Protein AF-X0WSK4-F1 (afdb_monomer_lite)

Structure (mmCIF, N/CA/C/O backbone):
data_AF-X0WSK4-F1
#
_entry.id   AF-X0WSK4-F1
#
loop_
_atom_site.group_PDB
_atom_site.id
_atom_site.type_symbol
_atom_site.label_atom_id
_atom_site.label_alt_id
_atom_site.label_comp_id
_atom_site.label_asym_id
_atom_site.label_entity_id
_atom_site.label_seq_id
_atom_site.pdbx_PDB_ins_code
_atom_site.Cartn_x
_atom_site.Cartn_y
_atom_site.Cartn_z
_atom_site.occupancy
_atom_site.B_iso_or_equiv
_atom_site.auth_seq_id
_atom_site.auth_comp_id
_atom_site.auth_asym_id
_atom_site.auth_atom_id
_atom_site.pdbx_PDB_model_num
ATOM 1 N N . TRP A 1 1 ? -8.775 2.589 10.159 1.00 84.19 1 TRP A N 1
ATOM 2 C CA . TRP A 1 1 ? -9.617 3.788 9.970 1.00 84.19 1 TRP A CA 1
ATOM 3 C C . TRP A 1 1 ? -10.941 3.431 9.312 1.00 84.19 1 TRP A C 1
ATOM 5 O O . TRP A 1 1 ? -11.954 3.536 9.976 1.00 84.19 1 TRP A O 1
ATOM 15 N N . TRP A 1 2 ? -10.982 2.945 8.062 1.00 84.44 2 TRP A N 1
ATOM 16 C CA . TRP A 1 2 ? -12.266 2.617 7.418 1.00 84.44 2 TRP A CA 1
ATOM 17 C C . TRP A 1 2 ? -13.054 1.506 8.134 1.00 84.44 2 TRP A C 1
ATOM 19 O O . TRP A 1 2 ? -14.230 1.702 8.427 1.00 84.44 2 TRP A O 1
ATOM 29 N N . PHE A 1 3 ? -12.406 0.385 8.478 1.00 87.75 3 PHE A N 1
ATOM 30 C CA . PHE A 1 3 ? -13.046 -0.693 9.248 1.00 87.75 3 PHE A CA 1
ATOM 31 C C . PHE A 1 3 ? -13.630 -0.226 10.582 1.00 87.75 3 PHE A C 1
ATOM 33 O O . PHE A 1 3 ? -14.698 -0.679 10.968 1.00 87.75 3 PHE A O 1
ATOM 40 N N . ASP A 1 4 ? -12.946 0.697 11.251 1.00 89.31 4 ASP A N 1
ATOM 41 C CA . ASP A 1 4 ? -13.400 1.265 12.515 1.00 89.31 4 ASP A CA 1
ATOM 42 C C . ASP A 1 4 ? -14.680 2.081 12.298 1.00 89.31 4 ASP A C 1
ATOM 44 O O . ASP A 1 4 ? -15.739 1.712 12.797 1.00 89.31 4 ASP A O 1
ATOM 48 N N . SER A 1 5 ? -14.630 3.051 11.378 1.00 87.69 5 SER A N 1
ATOM 49 C CA . SER A 1 5 ? -15.776 3.876 10.970 1.00 87.69 5 SER A CA 1
ATOM 50 C C . SER A 1 5 ? -16.993 3.072 10.509 1.00 87.69 5 SER A C 1
ATOM 52 O O . SER A 1 5 ? -18.134 3.471 10.734 1.00 87.69 5 SER A O 1
ATOM 54 N N . ARG A 1 6 ? -16.770 1.950 9.815 1.00 86.06 6 ARG A N 1
ATOM 55 C CA . ARG A 1 6 ? -17.842 1.098 9.285 1.00 86.06 6 ARG A CA 1
ATOM 56 C C . ARG A 1 6 ? -18.641 0.422 10.395 1.00 86.06 6 ARG A C 1
ATOM 58 O O . ARG A 1 6 ? -19.852 0.258 10.250 1.00 86.06 6 ARG A O 1
ATOM 65 N N . GLU A 1 7 ? -17.959 -0.013 11.447 1.00 90.06 7 GLU A N 1
ATOM 66 C CA . GLU A 1 7 ? -18.558 -0.749 12.562 1.00 90.06 7 GLU A CA 1
ATOM 67 C C . GLU A 1 7 ? -19.057 0.182 13.679 1.00 90.06 7 GLU A C 1
ATOM 69 O O . GLU A 1 7 ? -19.757 -0.264 14.592 1.00 90.06 7 GLU A O 1
ATOM 74 N N . GLU A 1 8 ? -18.761 1.483 13.580 1.00 89.69 8 GLU A N 1
ATOM 75 C CA . GLU A 1 8 ? -19.300 2.503 14.469 1.00 89.69 8 GLU A CA 1
ATOM 76 C C . GLU A 1 8 ? -20.836 2.510 14.489 1.00 89.69 8 GLU A C 1
ATOM 78 O O . GLU A 1 8 ? -21.536 2.544 13.470 1.00 89.69 8 GLU A O 1
ATOM 83 N N . THR A 1 9 ? -21.397 2.543 15.693 1.00 88.06 9 THR A N 1
ATOM 84 C CA . THR A 1 9 ? -22.844 2.608 15.892 1.00 88.06 9 THR A CA 1
ATOM 85 C C . THR A 1 9 ? -23.350 4.052 15.845 1.00 88.06 9 THR A C 1
ATOM 87 O O . THR A 1 9 ? -22.622 5.011 16.060 1.00 88.06 9 THR A O 1
ATOM 90 N N . GLY A 1 10 ? -24.632 4.253 15.527 1.00 81.81 10 GLY A N 1
ATOM 91 C CA . GLY A 1 10 ? -25.271 5.577 15.605 1.00 81.81 10 GLY A CA 1
ATOM 92 C C . GLY A 1 10 ? -25.044 6.518 14.414 1.00 81.81 10 GLY A C 1
ATOM 93 O O . GLY A 1 10 ? -25.823 7.460 14.266 1.00 81.81 10 GLY A O 1
ATOM 94 N N . GLY A 1 11 ? -24.071 6.248 13.533 1.00 78.88 11 GLY A N 1
ATOM 95 C CA . GLY A 1 11 ? -23.878 6.981 12.272 1.00 78.88 11 GLY A CA 1
ATOM 96 C C . GLY A 1 11 ? -23.566 8.468 12.461 1.00 78.88 11 GLY A C 1
ATOM 97 O O . GLY A 1 11 ? -24.037 9.309 11.691 1.00 78.88 11 GLY A O 1
ATOM 98 N N . ILE A 1 12 ? -22.835 8.798 13.525 1.00 82.69 12 ILE A N 1
ATOM 99 C CA . ILE A 1 12 ? -22.469 10.166 13.883 1.00 82.69 12 ILE A CA 1
ATOM 100 C C . ILE A 1 12 ? -21.132 10.489 13.201 1.00 82.69 12 ILE A C 1
ATOM 102 O O . ILE A 1 12 ? -20.150 9.812 13.485 1.00 82.69 12 ILE A O 1
ATOM 106 N N . PRO A 1 13 ? -21.069 11.480 12.292 1.00 79.56 13 PRO A N 1
ATOM 107 C CA . PRO A 1 13 ? -19.811 11.853 11.662 1.00 79.56 13 PRO A CA 1
ATOM 108 C C . PRO A 1 13 ? -18.970 12.770 12.573 1.00 79.56 13 PRO A C 1
ATOM 110 O O . PRO A 1 13 ? -19.537 13.562 13.342 1.00 79.56 13 PRO A O 1
ATOM 113 N N . PRO A 1 14 ? -17.636 12.782 12.399 1.00 74.69 14 PRO A N 1
ATOM 114 C CA . PRO A 1 14 ? -16.760 13.759 13.037 1.00 74.69 14 PRO A CA 1
ATOM 115 C C . PRO A 1 14 ? -17.197 15.206 12.725 1.00 74.69 14 PRO A C 1
ATOM 117 O O . PRO A 1 14 ? -17.733 15.477 11.642 1.00 74.69 14 PRO A O 1
ATOM 120 N N . PRO A 1 15 ? -16.986 16.174 13.639 1.00 78.00 15 PRO A N 1
ATOM 121 C CA . PRO A 1 15 ? -16.175 16.087 14.859 1.00 78.00 15 PRO A CA 1
ATOM 122 C C . PRO A 1 15 ? -16.962 15.649 16.109 1.00 78.00 15 PRO A C 1
ATOM 124 O O . PRO A 1 15 ? -16.487 15.827 17.231 1.00 78.00 15 PRO A O 1
ATOM 127 N N . ALA A 1 16 ? -18.205 15.181 15.957 1.00 84.75 16 ALA A N 1
ATOM 128 C CA . ALA A 1 16 ? -18.960 14.660 17.089 1.00 84.75 16 ALA A CA 1
ATOM 129 C C . ALA A 1 16 ? -18.414 13.278 17.466 1.00 84.75 16 ALA A C 1
ATOM 131 O O . ALA A 1 16 ? -18.351 12.416 16.605 1.00 84.75 16 ALA A O 1
ATOM 132 N N . ILE A 1 17 ? -18.049 13.106 18.740 1.00 86.44 17 ILE A N 1
ATOM 133 C CA . ILE A 1 17 ? -17.381 11.903 19.256 1.00 86.44 17 ILE A CA 1
ATOM 134 C C . ILE A 1 17 ? -18.275 10.670 19.101 1.00 86.44 17 ILE A C 1
ATOM 136 O O . ILE A 1 17 ? -19.391 10.647 19.641 1.00 86.44 17 ILE A O 1
ATOM 140 N N . ASN A 1 18 ? -17.743 9.653 18.435 1.00 86.94 18 ASN A N 1
ATOM 141 C CA . ASN A 1 18 ? -18.330 8.349 18.210 1.00 86.94 18 ASN A CA 1
ATOM 142 C C . ASN A 1 18 ? -17.235 7.268 18.141 1.00 86.94 18 ASN A C 1
ATOM 144 O O . ASN A 1 18 ? -16.882 6.821 17.060 1.00 86.94 18 ASN A O 1
ATOM 148 N N . ASP A 1 19 ? -16.756 6.850 19.318 1.00 87.81 19 ASP A N 1
ATOM 149 C 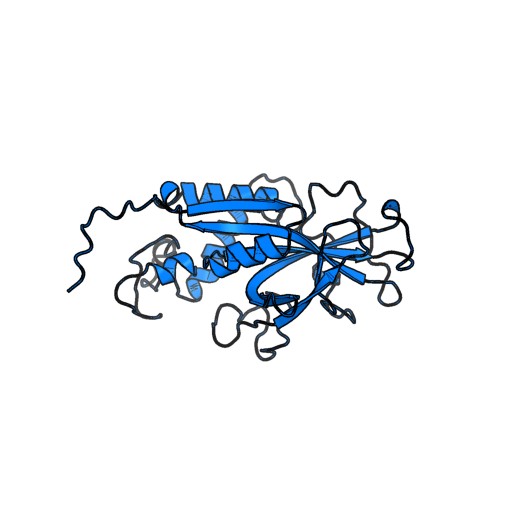CA . ASP A 1 19 ? -15.661 5.878 19.485 1.00 87.81 19 ASP A CA 1
ATOM 150 C C . ASP A 1 19 ? -16.208 4.515 19.990 1.00 87.81 19 ASP A C 1
ATOM 152 O O . ASP A 1 19 ? -15.85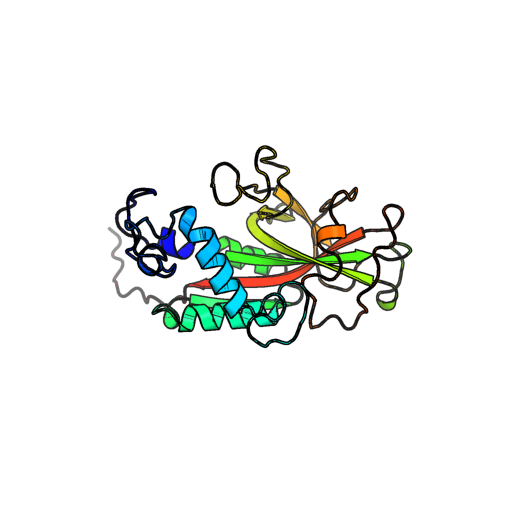3 4.030 21.074 1.00 87.81 19 ASP A O 1
ATOM 156 N N . SER A 1 20 ? -17.214 3.949 19.320 1.00 88.81 20 SER A N 1
ATOM 157 C CA . SER A 1 20 ? -17.949 2.762 19.787 1.00 88.81 20 SER A CA 1
ATOM 158 C C . SER A 1 20 ? -17.354 1.424 19.342 1.00 88.81 20 SER A C 1
ATOM 160 O O . SER A 1 20 ? -17.665 0.406 19.972 1.00 88.81 20 SER A O 1
ATOM 162 N N . TYR A 1 21 ? -16.488 1.411 18.326 1.00 91.06 21 TYR A N 1
ATOM 163 C CA . TYR A 1 21 ? -15.742 0.231 17.901 1.00 91.06 21 TYR A CA 1
ATOM 164 C C . TYR A 1 21 ? -14.350 0.216 18.546 1.00 91.06 21 TYR A C 1
ATOM 166 O O . TYR A 1 21 ? -14.055 -0.661 19.357 1.00 91.06 21 TYR A O 1
ATOM 174 N N . GLY A 1 22 ? -13.496 1.209 18.309 1.00 89.50 22 GLY A N 1
ATOM 175 C CA . GLY A 1 22 ? -12.187 1.295 18.971 1.00 89.50 22 GLY A CA 1
ATOM 176 C C . GLY A 1 22 ? -11.138 0.316 18.430 1.00 89.50 22 GLY A C 1
ATOM 177 O O . GLY A 1 22 ? -10.253 -0.129 19.167 1.00 89.50 22 GLY A O 1
ATOM 178 N N . LEU A 1 23 ? -11.240 -0.047 17.149 1.00 91.19 23 LEU A N 1
ATOM 179 C CA . LEU A 1 23 ? -10.121 -0.573 16.369 1.00 91.19 23 LEU A CA 1
ATOM 180 C C . LEU A 1 23 ? -9.080 0.529 16.144 1.00 91.19 23 LEU A C 1
ATOM 182 O O . LEU A 1 23 ? -7.890 0.231 16.175 1.00 91.19 23 LEU A O 1
ATOM 186 N N . VAL A 1 24 ? -9.498 1.788 15.965 1.00 90.81 24 VAL A N 1
ATOM 187 C CA . VAL A 1 24 ? -8.597 2.944 16.046 1.00 90.81 24 VAL A CA 1
ATOM 188 C C . VAL A 1 24 ? -8.585 3.455 17.483 1.00 90.81 24 VAL A C 1
ATOM 190 O O . VAL A 1 24 ? -9.612 3.736 18.087 1.00 90.81 24 VAL A O 1
ATOM 193 N N . THR A 1 25 ? -7.392 3.592 18.062 1.00 87.25 25 THR A N 1
ATOM 194 C CA . THR A 1 25 ? -7.277 4.162 19.408 1.00 87.25 25 THR A CA 1
ATOM 195 C C . THR A 1 25 ? -7.477 5.675 19.356 1.00 87.25 25 THR A C 1
ATOM 197 O O . THR A 1 25 ? -6.783 6.378 18.616 1.00 87.25 25 THR A O 1
ATOM 200 N N . ASN A 1 26 ? -8.360 6.200 20.205 1.00 85.19 26 ASN A N 1
ATOM 201 C CA . ASN A 1 26 ? -8.458 7.633 20.452 1.00 85.19 26 ASN A CA 1
ATOM 202 C C . ASN A 1 26 ? -7.247 8.138 21.267 1.00 85.19 26 ASN A C 1
ATOM 204 O O . ASN A 1 26 ? -7.170 7.946 22.485 1.00 85.19 26 ASN A O 1
ATOM 208 N N . ASN A 1 27 ? -6.316 8.849 20.624 1.00 79.62 27 ASN A N 1
ATOM 209 C CA . ASN A 1 27 ? -5.116 9.370 21.290 1.00 79.62 27 ASN A CA 1
ATOM 210 C C . ASN A 1 27 ? -5.320 10.708 22.033 1.00 79.62 27 ASN A C 1
ATOM 212 O O . ASN A 1 27 ? -4.373 11.212 22.645 1.00 79.62 27 ASN A O 1
ATOM 216 N N . SER A 1 28 ? -6.528 11.294 22.049 1.00 74.31 28 SER A N 1
ATOM 217 C CA . SER A 1 28 ? -6.807 12.550 22.782 1.00 74.31 28 SER A CA 1
ATOM 218 C C . SER A 1 28 ? -6.513 12.447 24.283 1.00 74.31 28 SER A C 1
ATOM 220 O O . SER A 1 28 ? -6.052 13.409 24.910 1.00 74.31 28 SER A O 1
ATOM 222 N N . LEU A 1 29 ? -6.731 11.260 24.857 1.00 63.75 29 LEU A N 1
ATOM 223 C CA . LEU A 1 29 ? -6.577 10.995 26.287 1.00 63.75 29 LEU A CA 1
ATOM 224 C C . LEU A 1 29 ? -5.110 10.913 26.728 1.00 63.75 29 LEU A C 1
ATOM 226 O O . LEU A 1 29 ? -4.808 11.211 27.884 1.00 63.75 29 LEU A O 1
ATOM 230 N N . ILE A 1 30 ? -4.193 10.573 25.816 1.00 62.78 30 ILE A N 1
ATOM 231 C CA . ILE A 1 30 ? -2.750 10.478 26.098 1.00 62.78 30 ILE A CA 1
ATOM 232 C C . ILE A 1 30 ? -2.157 11.865 26.396 1.00 62.78 30 ILE A C 1
ATOM 234 O O . ILE A 1 30 ? -1.234 11.994 27.202 1.00 62.78 30 ILE A O 1
ATOM 238 N N . TRP A 1 31 ? -2.737 12.921 25.821 1.00 59.03 31 TRP A N 1
ATOM 239 C CA . TRP A 1 31 ? -2.258 14.300 25.960 1.00 59.03 31 TRP A CA 1
ATOM 240 C C . TRP A 1 31 ? -3.050 15.139 26.970 1.00 59.03 31 TRP A C 1
ATOM 242 O O . TRP A 1 31 ? -2.768 16.326 27.141 1.00 59.03 31 TRP A O 1
ATOM 252 N N . GLY A 1 32 ? -4.037 14.545 27.653 1.00 58.09 32 GLY A N 1
ATOM 253 C CA . GLY A 1 32 ? -4.901 15.260 28.600 1.00 58.09 32 GLY A CA 1
ATOM 254 C C . GLY A 1 32 ? -5.717 16.387 27.955 1.00 58.09 32 GLY A C 1
ATOM 255 O O . GLY A 1 32 ? -6.053 17.365 28.629 1.00 58.09 32 GLY A O 1
ATOM 256 N N . LEU A 1 33 ? -5.990 16.280 26.651 1.00 62.81 33 LEU A N 1
ATOM 257 C CA . LEU A 1 33 ? -6.779 17.242 25.886 1.00 62.81 33 LEU A CA 1
ATOM 258 C C . LEU A 1 33 ? -8.280 16.929 26.007 1.00 62.81 33 LEU A C 1
ATOM 260 O O . LEU A 1 33 ? -8.680 15.892 26.534 1.00 62.81 33 LEU A O 1
ATOM 264 N N . CYS A 1 34 ? -9.128 17.864 25.562 1.00 61.16 34 CYS A N 1
ATOM 265 C CA . CYS A 1 34 ? -10.561 17.601 25.404 1.00 61.16 34 CYS A CA 1
ATOM 266 C C . CYS A 1 34 ? -10.727 16.392 24.471 1.00 61.16 34 CYS A C 1
ATOM 268 O O . CYS A 1 34 ? -10.047 16.382 23.443 1.00 61.16 34 CYS A O 1
ATOM 270 N N . PRO A 1 35 ? -11.584 15.405 24.796 1.00 73.12 35 PRO A N 1
ATOM 271 C CA . PRO A 1 35 ? -11.755 14.256 23.924 1.00 73.12 35 PRO A CA 1
ATOM 272 C C . PRO A 1 35 ? -12.228 14.745 22.553 1.00 73.12 35 PRO A C 1
ATOM 274 O O . PRO A 1 35 ? -13.199 15.501 22.461 1.00 73.12 35 PRO A O 1
ATOM 277 N N . TRP A 1 36 ? -11.471 14.390 21.522 1.00 81.62 36 TRP A N 1
ATOM 278 C CA . TRP A 1 36 ? -11.885 14.453 20.124 1.00 81.62 36 TRP A CA 1
ATOM 279 C C . TRP A 1 36 ? -12.214 13.038 19.667 1.00 81.62 36 TRP A C 1
ATOM 281 O O . TRP A 1 36 ? -11.797 12.089 20.317 1.00 81.62 36 TRP A O 1
ATOM 291 N N . ASP A 1 37 ? -12.980 12.921 18.596 1.00 87.06 37 ASP A N 1
ATOM 292 C CA . ASP A 1 37 ? -13.332 11.650 17.964 1.00 87.06 37 ASP A CA 1
ATOM 293 C C . ASP A 1 37 ? -12.073 10.869 17.524 1.00 87.06 37 ASP A C 1
ATOM 295 O O . ASP A 1 37 ? -11.064 11.481 17.157 1.00 87.06 37 ASP A O 1
ATOM 299 N N . ASP A 1 38 ? -12.086 9.537 17.565 1.00 86.44 38 ASP A N 1
ATOM 300 C CA . ASP A 1 38 ? -10.980 8.709 17.047 1.00 86.44 38 ASP A CA 1
ATOM 301 C C . ASP A 1 38 ? -10.760 8.847 15.528 1.00 86.44 38 ASP A C 1
ATOM 303 O O . ASP A 1 38 ? -9.650 8.580 15.053 1.00 86.44 38 ASP A O 1
ATOM 307 N N . HIS A 1 39 ? -11.737 9.387 14.793 1.00 87.19 39 HIS A N 1
ATOM 308 C CA . HIS A 1 39 ? -11.610 9.801 13.398 1.00 87.19 39 HIS A CA 1
ATOM 309 C C . HIS A 1 39 ? -11.374 11.317 13.226 1.00 87.19 39 HIS A C 1
ATOM 311 O O . HIS A 1 39 ? -11.497 11.855 12.117 1.00 87.19 39 HIS A O 1
ATOM 317 N N . ASP A 1 40 ? -11.005 12.041 14.288 1.00 85.56 40 ASP A N 1
ATOM 318 C CA . ASP A 1 40 ? -10.573 13.435 14.177 1.00 85.56 40 ASP A CA 1
ATOM 319 C C . ASP A 1 40 ? -9.232 13.530 13.414 1.00 85.56 40 ASP A C 1
ATOM 321 O O . ASP A 1 40 ? -8.320 12.731 13.655 1.00 85.56 40 ASP A O 1
ATOM 325 N N . PRO A 1 41 ? -9.039 14.525 12.523 1.00 83.50 41 PRO A N 1
ATOM 326 C CA . PRO A 1 41 ? -7.767 14.743 11.831 1.00 83.50 41 PRO A CA 1
ATOM 327 C C . PRO A 1 41 ? -6.535 14.827 12.746 1.00 83.50 41 PRO A C 1
ATOM 329 O O . PRO A 1 41 ? -5.424 14.537 12.299 1.00 83.50 41 PRO A O 1
ATOM 332 N N . LEU A 1 42 ? -6.703 15.211 14.016 1.00 82.56 42 LEU A N 1
ATOM 333 C CA . LEU A 1 42 ? -5.628 15.245 15.010 1.00 82.56 42 LEU A CA 1
ATOM 334 C C . LEU A 1 42 ? -5.183 13.849 15.471 1.00 82.56 42 LEU A C 1
ATOM 336 O O . LEU A 1 42 ? -4.073 13.721 15.988 1.00 82.56 42 LEU A O 1
ATOM 340 N N . ASN A 1 43 ? -5.993 12.809 15.258 1.00 85.88 43 ASN A N 1
ATOM 341 C CA . ASN A 1 43 ? -5.641 11.420 15.556 1.00 85.88 43 ASN A CA 1
ATOM 342 C C . ASN A 1 43 ? -4.810 10.754 14.441 1.00 85.88 43 ASN A C 1
ATOM 344 O O . ASN A 1 43 ? -4.187 9.722 14.679 1.00 85.88 43 ASN A O 1
ATOM 348 N N . VAL A 1 44 ? -4.735 11.366 13.250 1.00 84.88 44 VAL A N 1
ATOM 349 C CA . VAL A 1 44 ? -4.024 10.806 12.085 1.00 84.88 44 VAL A CA 1
ATOM 350 C C . VAL A 1 44 ? -2.536 10.609 12.364 1.00 84.88 44 VAL A C 1
ATOM 352 O O . VAL A 1 44 ? -2.032 9.511 12.171 1.00 84.88 44 VAL A O 1
ATOM 355 N N . ILE A 1 45 ? -1.826 11.645 12.830 1.00 86.69 45 ILE A N 1
ATOM 356 C CA . ILE A 1 45 ? -0.377 11.542 13.080 1.00 86.69 45 ILE A CA 1
ATOM 357 C C . ILE A 1 45 ? -0.064 10.520 14.185 1.00 86.69 45 ILE A C 1
ATOM 359 O O . ILE A 1 45 ? 0.747 9.638 13.926 1.00 86.69 45 ILE A O 1
ATOM 363 N N . PRO A 1 46 ? -0.729 10.545 15.359 1.00 88.69 46 PRO A N 1
ATOM 364 C CA . PRO A 1 46 ? -0.543 9.504 16.368 1.00 88.69 46 PRO A CA 1
ATOM 365 C C . PRO A 1 46 ? -0.779 8.081 15.851 1.00 88.69 46 PRO A C 1
ATOM 367 O O . PRO A 1 46 ? -0.003 7.189 16.174 1.00 88.69 46 PRO A O 1
ATOM 370 N N . LEU A 1 47 ? -1.821 7.862 15.039 1.00 89.06 47 LEU A N 1
ATOM 371 C CA . LEU A 1 47 ? -2.071 6.544 14.459 1.00 89.06 47 LEU A CA 1
ATOM 372 C C . LEU A 1 47 ? -0.972 6.138 13.470 1.00 89.06 47 LEU A C 1
ATOM 374 O O . LEU A 1 47 ? -0.536 4.991 13.488 1.00 89.06 47 LEU A O 1
ATOM 378 N N . VAL A 1 48 ? -0.531 7.056 12.606 1.00 90.88 48 VAL A N 1
ATOM 379 C CA . VAL A 1 48 ? 0.557 6.797 11.652 1.00 90.88 48 VAL A CA 1
ATOM 380 C C . VAL A 1 48 ? 1.851 6.452 12.388 1.00 90.88 48 VAL A C 1
ATOM 382 O O . VAL A 1 48 ? 2.505 5.492 12.000 1.00 90.88 48 VAL A O 1
ATOM 385 N N . ASP A 1 49 ? 2.190 7.169 13.462 1.00 92.31 49 ASP A N 1
ATOM 386 C CA . ASP A 1 49 ? 3.380 6.891 14.276 1.00 92.31 49 ASP A CA 1
ATOM 387 C C . ASP A 1 49 ? 3.299 5.510 14.957 1.00 92.31 49 ASP A C 1
ATOM 389 O O . ASP A 1 49 ? 4.285 4.771 14.983 1.00 92.31 49 ASP A O 1
ATOM 393 N N . ASP A 1 50 ? 2.125 5.131 15.473 1.00 92.75 50 ASP A N 1
ATOM 394 C CA . ASP A 1 50 ? 1.905 3.820 16.097 1.00 92.75 50 ASP A CA 1
ATOM 395 C C . ASP A 1 50 ? 2.041 2.682 15.071 1.00 92.75 50 ASP A C 1
ATOM 397 O O . ASP A 1 50 ? 2.798 1.730 15.273 1.00 92.75 50 ASP A O 1
ATOM 401 N N . LEU A 1 51 ? 1.389 2.813 13.910 1.00 94.62 51 LEU A N 1
ATOM 402 C CA . LEU A 1 51 ? 1.511 1.847 12.815 1.00 94.62 51 LEU A CA 1
ATOM 403 C C . LEU A 1 51 ? 2.946 1.771 12.278 1.00 94.62 51 LEU A C 1
ATOM 405 O O . LEU A 1 51 ? 3.446 0.670 12.058 1.00 94.62 51 LEU A O 1
ATOM 409 N N . ALA A 1 52 ? 3.633 2.905 12.121 1.00 96.31 52 ALA A N 1
ATOM 410 C CA . ALA A 1 52 ? 5.026 2.946 11.680 1.00 96.31 52 ALA A CA 1
ATOM 411 C C . ALA A 1 52 ? 5.943 2.173 12.638 1.00 96.31 52 ALA A C 1
ATOM 413 O O . ALA A 1 52 ? 6.830 1.450 12.181 1.00 96.31 52 ALA A O 1
ATOM 414 N N . TRP A 1 53 ? 5.697 2.263 13.949 1.00 97.12 53 TRP A N 1
ATOM 415 C CA . TRP A 1 53 ? 6.409 1.462 14.940 1.00 97.12 53 TRP A CA 1
ATOM 416 C C . TRP A 1 53 ? 6.095 -0.033 14.802 1.00 97.12 53 TRP A C 1
ATOM 418 O O . TRP A 1 53 ? 7.018 -0.848 14.764 1.00 97.12 53 TRP A O 1
ATOM 428 N N . TYR A 1 54 ? 4.820 -0.424 14.686 1.00 97.31 54 TYR A N 1
ATOM 429 C CA . TYR A 1 54 ? 4.451 -1.836 14.512 1.00 97.31 54 TYR A CA 1
ATOM 430 C C . TYR A 1 54 ? 5.069 -2.452 13.255 1.00 97.31 54 TYR A C 1
ATOM 432 O O . TYR A 1 54 ? 5.573 -3.576 13.326 1.00 97.31 54 TYR A O 1
ATOM 440 N N . MET A 1 55 ? 5.059 -1.701 12.153 1.00 97.75 55 MET A N 1
ATOM 441 C CA . MET A 1 55 ? 5.583 -2.090 10.842 1.00 97.75 55 MET A CA 1
ATOM 442 C C . MET A 1 55 ? 7.094 -1.848 10.688 1.00 97.75 55 MET A C 1
ATOM 444 O O . MET A 1 55 ? 7.592 -1.868 9.570 1.00 97.75 55 MET A O 1
ATOM 448 N N . ASP A 1 56 ? 7.811 -1.556 11.778 1.00 97.69 56 ASP A N 1
ATOM 449 C CA . ASP A 1 56 ? 9.260 -1.305 11.803 1.00 97.69 56 ASP A CA 1
ATOM 450 C C . ASP A 1 56 ? 9.763 -0.302 10.749 1.00 97.69 56 ASP A C 1
ATOM 452 O O . ASP A 1 56 ? 10.886 -0.407 10.280 1.00 97.69 56 ASP A O 1
ATOM 456 N N . THR A 1 57 ? 8.960 0.700 10.388 1.00 97.50 57 THR A N 1
ATOM 457 C CA . THR A 1 57 ? 9.306 1.648 9.316 1.00 97.50 57 THR A CA 1
ATOM 458 C C . THR A 1 57 ? 10.619 2.360 9.630 1.00 97.50 57 THR A C 1
ATOM 460 O O . THR A 1 57 ? 10.808 2.856 10.741 1.00 97.50 57 THR A O 1
ATOM 463 N N . ASP A 1 58 ? 11.537 2.406 8.666 1.00 97.38 58 ASP A N 1
ATOM 464 C CA . ASP A 1 58 ? 12.916 2.895 8.813 1.00 97.38 58 ASP A CA 1
ATOM 465 C C . ASP A 1 58 ? 13.746 2.185 9.910 1.00 97.38 58 ASP A C 1
ATOM 467 O O . ASP A 1 58 ? 14.773 2.693 10.379 1.00 97.38 58 ASP A O 1
ATOM 471 N N . GLY A 1 59 ? 13.320 1.000 10.351 1.00 96.50 59 GLY A N 1
ATOM 472 C CA . GLY A 1 59 ? 13.943 0.249 11.439 1.00 96.50 59 GLY A CA 1
ATOM 473 C C . GLY A 1 59 ? 13.636 0.797 12.832 1.00 96.50 59 GLY A C 1
ATOM 474 O O . GLY A 1 59 ? 14.436 0.603 13.753 1.00 96.50 59 GLY A O 1
ATOM 475 N N . GLN A 1 60 ? 12.537 1.539 13.010 1.00 96.56 60 GLN A N 1
ATOM 476 C CA . GLN A 1 60 ? 12.204 2.209 14.275 1.00 96.56 60 GLN A CA 1
ATOM 477 C C . GLN A 1 60 ? 12.039 1.258 15.471 1.00 96.56 60 GLN A C 1
ATOM 479 O O . GLN A 1 60 ? 12.395 1.615 16.599 1.00 96.56 60 GLN A O 1
ATOM 484 N N . ARG A 1 61 ? 11.514 0.052 15.254 1.00 96.00 61 ARG A N 1
ATOM 485 C CA . ARG A 1 61 ? 11.232 -0.940 16.298 1.00 96.00 61 ARG A CA 1
ATOM 486 C C . ARG A 1 61 ? 12.413 -1.872 16.535 1.00 96.00 61 ARG A C 1
ATOM 488 O O . ARG A 1 61 ? 12.728 -2.165 17.690 1.00 96.00 61 ARG A O 1
ATOM 495 N N . THR A 1 62 ? 13.083 -2.333 15.483 1.00 96.38 62 THR A N 1
ATOM 496 C CA . THR A 1 62 ? 14.221 -3.263 15.584 1.00 96.38 62 THR A CA 1
ATOM 497 C C . THR A 1 62 ? 15.556 -2.559 15.805 1.00 96.38 62 THR A C 1
ATOM 499 O O . THR A 1 62 ? 16.515 -3.191 16.256 1.00 96.38 62 THR A O 1
ATOM 502 N N . MET A 1 63 ? 15.624 -1.254 15.521 1.00 95.56 63 MET A N 1
ATOM 503 C CA . MET A 1 63 ? 16.854 -0.461 15.432 1.00 95.56 63 MET A CA 1
ATOM 504 C C . MET A 1 63 ? 17.815 -0.952 14.337 1.00 95.56 63 MET A C 1
ATOM 506 O O . MET A 1 63 ? 19.019 -0.691 14.418 1.00 95.56 63 MET A O 1
ATOM 510 N N . VAL A 1 64 ? 17.310 -1.674 13.330 1.00 95.31 64 VAL A N 1
ATOM 511 C CA . VAL A 1 64 ? 18.067 -2.084 12.142 1.00 95.31 64 VAL A CA 1
ATOM 512 C C . VAL A 1 64 ? 17.712 -1.133 10.997 1.00 95.31 64 VAL A C 1
ATOM 514 O O . VAL A 1 64 ? 16.649 -1.289 10.401 1.00 95.31 64 VAL A O 1
ATOM 517 N N . PRO A 1 65 ? 18.576 -0.151 10.672 1.00 95.25 65 PRO A N 1
ATOM 518 C CA . PRO A 1 65 ? 18.218 0.893 9.722 1.00 95.25 65 PRO A CA 1
ATOM 519 C C . PRO A 1 65 ? 17.926 0.330 8.333 1.00 95.25 65 PRO A C 1
ATOM 521 O O . PRO A 1 65 ? 18.750 -0.387 7.758 1.00 95.25 65 PRO A O 1
ATOM 524 N N . HIS A 1 66 ? 16.786 0.726 7.789 1.00 93.81 66 HIS A N 1
ATOM 525 C CA . HIS A 1 66 ? 16.393 0.546 6.397 1.00 93.81 66 HIS A CA 1
ATOM 526 C C . HIS A 1 66 ? 15.571 1.767 5.959 1.00 93.81 66 HIS A C 1
ATOM 528 O O . HIS A 1 66 ? 15.438 2.710 6.732 1.00 93.81 66 HIS A O 1
ATOM 534 N N . ASN A 1 67 ? 15.094 1.790 4.715 1.00 94.56 67 ASN A N 1
ATOM 535 C CA . ASN A 1 67 ? 14.357 2.928 4.165 1.00 94.56 67 ASN A CA 1
ATOM 536 C C . ASN A 1 67 ? 12.920 2.510 3.829 1.00 94.56 67 ASN A C 1
ATOM 538 O O . ASN A 1 67 ? 12.713 1.611 3.004 1.00 94.56 67 ASN A O 1
ATOM 542 N N . GLY A 1 68 ? 11.948 3.190 4.424 1.00 95.44 68 GLY A N 1
ATOM 543 C CA . GLY A 1 68 ? 10.529 2.907 4.257 1.00 95.44 68 GLY A CA 1
ATOM 544 C C . GLY A 1 68 ? 10.103 1.672 5.046 1.00 95.44 68 GLY A C 1
ATOM 545 O O . GLY A 1 68 ? 10.654 1.386 6.106 1.00 95.44 68 GLY A O 1
ATOM 546 N N . THR A 1 69 ? 9.118 0.947 4.524 1.00 96.56 69 THR A N 1
ATOM 547 C CA . THR A 1 69 ? 8.500 -0.207 5.187 1.00 96.56 69 THR A CA 1
ATOM 548 C C . THR A 1 69 ? 8.664 -1.449 4.312 1.00 96.56 69 THR A C 1
ATOM 550 O O . THR A 1 69 ? 8.171 -1.483 3.179 1.00 96.56 69 THR A O 1
ATOM 553 N N . ASP A 1 70 ? 9.346 -2.483 4.810 1.00 95.12 70 ASP A N 1
ATOM 554 C CA . ASP A 1 70 ? 9.355 -3.795 4.152 1.00 95.12 70 ASP A CA 1
ATOM 555 C C . ASP A 1 70 ? 7.950 -4.415 4.220 1.00 95.12 70 ASP A C 1
ATOM 557 O O . ASP A 1 70 ? 7.258 -4.317 5.234 1.00 95.12 70 ASP A O 1
ATOM 561 N N . VAL A 1 71 ? 7.500 -5.055 3.140 1.00 96.62 71 VAL A N 1
ATOM 562 C CA . VAL A 1 71 ? 6.147 -5.633 3.084 1.00 96.62 71 VAL A CA 1
ATOM 563 C C . VAL A 1 71 ? 5.937 -6.735 4.130 1.00 96.62 71 VAL A C 1
ATOM 565 O O . VAL A 1 71 ? 4.827 -6.923 4.623 1.00 96.62 71 VAL A O 1
ATOM 568 N N . MET A 1 72 ? 6.997 -7.442 4.529 1.00 95.44 72 MET A N 1
ATOM 569 C CA . MET A 1 72 ? 6.925 -8.458 5.580 1.00 95.44 72 MET A CA 1
ATOM 570 C C . MET A 1 72 ? 6.820 -7.825 6.967 1.00 95.44 72 MET A C 1
ATOM 572 O O . MET A 1 72 ? 6.133 -8.379 7.830 1.00 95.44 72 MET A O 1
ATOM 576 N N . ASP A 1 73 ? 7.435 -6.659 7.170 1.00 96.81 73 ASP A N 1
ATOM 577 C CA . ASP A 1 73 ? 7.247 -5.876 8.390 1.00 96.81 73 ASP A CA 1
ATOM 578 C C . ASP A 1 73 ? 5.850 -5.246 8.421 1.00 96.81 73 ASP A C 1
ATOM 580 O O . ASP A 1 73 ? 5.217 -5.246 9.473 1.00 96.81 73 ASP A O 1
ATOM 584 N N . MET A 1 74 ? 5.293 -4.826 7.277 1.00 96.81 74 MET A N 1
ATOM 585 C CA . MET A 1 74 ? 3.883 -4.421 7.173 1.00 96.81 74 MET A CA 1
ATOM 586 C C . MET A 1 74 ? 2.944 -5.568 7.564 1.00 96.81 74 MET A C 1
ATOM 588 O O . MET A 1 74 ? 2.084 -5.394 8.429 1.00 96.81 74 MET A O 1
ATOM 592 N N . GLN A 1 75 ? 3.146 -6.755 6.985 1.00 95.69 75 GLN A N 1
ATOM 593 C CA . GLN A 1 75 ? 2.399 -7.970 7.313 1.00 95.69 75 GLN A CA 1
ATOM 594 C C . GLN A 1 75 ? 2.434 -8.254 8.824 1.00 95.69 75 GLN A C 1
ATOM 596 O O . GLN A 1 75 ? 1.399 -8.473 9.461 1.00 95.69 75 GLN A O 1
ATOM 601 N N . GLN A 1 76 ? 3.631 -8.264 9.418 1.00 96.12 76 GLN A N 1
ATOM 602 C CA . GLN A 1 76 ? 3.789 -8.535 10.846 1.00 96.12 76 GLN A CA 1
ATOM 603 C C . GLN A 1 76 ? 3.206 -7.409 11.706 1.00 96.12 76 GLN A C 1
ATOM 605 O O . GLN A 1 76 ? 2.565 -7.686 12.718 1.00 96.12 76 GLN A O 1
ATOM 610 N N . GLY A 1 77 ? 3.389 -6.156 11.298 1.00 96.81 77 GLY A N 1
ATOM 611 C CA . GLY A 1 77 ? 2.900 -4.975 11.994 1.00 96.81 77 GLY A CA 1
ATOM 612 C C . GLY A 1 77 ? 1.379 -4.927 12.059 1.00 96.81 77 GLY A C 1
ATOM 613 O O . GLY A 1 77 ? 0.836 -4.676 13.129 1.00 96.81 77 GLY A O 1
ATOM 614 N N . ILE A 1 78 ? 0.681 -5.263 10.969 1.00 95.12 78 ILE A N 1
ATOM 615 C CA . ILE A 1 78 ? -0.787 -5.380 10.962 1.00 95.12 78 ILE A CA 1
ATOM 616 C C . ILE A 1 78 ? -1.241 -6.451 11.958 1.00 95.12 78 ILE A C 1
ATOM 618 O O . ILE A 1 78 ? -2.145 -6.212 12.758 1.00 95.12 78 ILE A O 1
ATOM 622 N N . ARG A 1 79 ? -0.597 -7.624 11.961 1.00 94.62 79 ARG A N 1
ATOM 623 C CA . ARG A 1 79 ? -0.933 -8.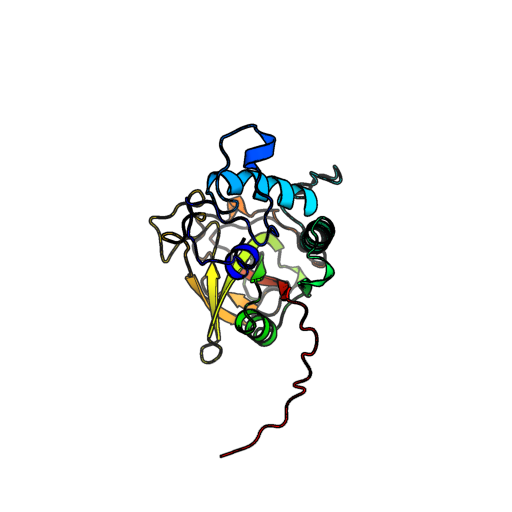705 12.903 1.00 94.62 79 ARG A CA 1
ATOM 624 C C . ARG A 1 79 ? -0.685 -8.298 14.351 1.00 94.62 79 ARG A C 1
ATOM 626 O O . ARG A 1 79 ? -1.517 -8.572 15.212 1.00 94.62 79 ARG A O 1
ATOM 633 N N . ASP A 1 80 ? 0.443 -7.656 14.630 1.00 95.69 80 ASP A N 1
ATOM 634 C CA . ASP A 1 80 ? 0.788 -7.187 15.971 1.00 95.69 80 ASP A CA 1
ATOM 635 C C . ASP A 1 80 ? -0.168 -6.086 16.446 1.00 95.69 80 ASP A C 1
ATOM 637 O O . ASP A 1 80 ? -0.607 -6.127 17.596 1.00 95.69 80 ASP A O 1
ATOM 641 N N . TYR A 1 81 ? -0.551 -5.166 15.557 1.00 95.06 81 TYR A N 1
ATOM 642 C CA . TYR A 1 81 ? -1.553 -4.140 15.829 1.00 95.06 81 TYR A CA 1
ATOM 643 C C . TYR A 1 81 ? -2.904 -4.769 16.179 1.00 95.06 81 TYR A C 1
ATOM 645 O O . TYR A 1 81 ? -3.455 -4.496 17.242 1.00 95.06 81 TYR A O 1
ATOM 653 N N . LEU A 1 82 ? -3.406 -5.692 15.349 1.00 93.19 82 LEU A N 1
ATOM 654 C CA . LEU A 1 82 ? -4.658 -6.402 15.623 1.00 93.19 82 LEU A CA 1
ATOM 655 C C . LEU A 1 82 ? -4.598 -7.162 16.957 1.00 93.19 82 LEU A C 1
ATOM 657 O O . LEU A 1 82 ? -5.545 -7.077 17.735 1.00 93.19 82 LEU A O 1
ATOM 661 N N . ASN A 1 83 ? -3.477 -7.822 17.272 1.00 94.06 83 ASN A N 1
ATOM 662 C CA . ASN A 1 83 ? -3.244 -8.509 18.552 1.00 94.06 83 ASN A CA 1
ATOM 663 C C . ASN A 1 83 ? -3.203 -7.577 19.772 1.00 94.06 83 ASN A C 1
ATOM 665 O O . ASN A 1 83 ? -3.472 -8.025 20.888 1.00 94.06 83 ASN A O 1
ATOM 669 N N . ALA A 1 84 ? -2.851 -6.305 19.584 1.00 92.56 84 ALA A N 1
ATOM 670 C CA . ALA A 1 84 ? -2.901 -5.297 20.638 1.00 92.56 84 ALA A CA 1
ATOM 671 C C . ALA A 1 84 ? -4.329 -4.782 20.898 1.00 92.56 84 ALA A C 1
ATOM 673 O O . ALA A 1 84 ? -4.577 -4.151 21.927 1.00 92.56 84 ALA A O 1
ATOM 674 N N . THR A 1 85 ? -5.272 -5.088 20.004 1.00 89.69 85 THR A N 1
ATOM 675 C CA . THR A 1 85 ? -6.694 -4.755 20.133 1.00 89.69 85 THR A CA 1
ATOM 676 C C . THR A 1 85 ? -7.537 -5.993 20.481 1.00 89.69 85 THR A C 1
ATOM 678 O O . THR A 1 85 ? -7.080 -7.127 20.336 1.00 89.69 85 THR A O 1
ATOM 681 N N . PRO A 1 86 ? -8.808 -5.824 20.890 1.00 90.00 86 PRO A N 1
ATOM 682 C CA . PRO A 1 86 ? -9.753 -6.939 21.018 1.00 90.00 86 PRO A CA 1
ATOM 683 C C . PRO A 1 86 ? -10.165 -7.594 19.682 1.00 90.00 86 PRO A C 1
ATOM 685 O O . PRO A 1 86 ? -10.983 -8.512 19.694 1.00 90.00 86 PRO A O 1
ATOM 688 N N . TYR A 1 87 ? -9.650 -7.116 18.541 1.00 90.19 87 TYR A N 1
ATOM 689 C CA . TYR A 1 87 ? -10.103 -7.474 17.191 1.00 90.19 87 TYR A CA 1
ATOM 690 C C . TYR A 1 87 ? -9.232 -8.507 16.472 1.00 90.19 87 TYR A C 1
ATOM 692 O O . TYR A 1 87 ? -9.445 -8.779 15.290 1.00 90.19 87 TYR A O 1
ATOM 700 N N . ASN A 1 88 ? -8.285 -9.125 17.174 1.00 89.38 88 ASN A N 1
ATOM 701 C CA . ASN A 1 88 ? -7.406 -10.157 16.624 1.00 89.38 88 ASN A CA 1
ATOM 702 C C . ASN A 1 88 ? -8.146 -11.396 16.080 1.00 89.38 88 ASN A C 1
ATOM 704 O O . ASN A 1 88 ? -7.656 -12.038 15.158 1.00 89.38 88 ASN A O 1
ATOM 708 N N . ASP A 1 89 ? -9.335 -11.694 16.612 1.00 89.69 89 ASP A N 1
ATOM 709 C CA . ASP A 1 89 ? -10.230 -12.759 16.135 1.00 89.69 89 ASP A CA 1
ATOM 710 C C . ASP A 1 89 ? -11.354 -12.227 15.217 1.00 89.69 89 ASP A C 1
ATOM 712 O O . ASP A 1 89 ? -12.261 -12.969 14.840 1.00 89.69 89 ASP A O 1
ATOM 716 N N . SER A 1 90 ? -11.329 -10.934 14.869 1.00 90.19 90 SER A N 1
ATOM 717 C CA . SER A 1 90 ? -12.319 -10.291 13.988 1.00 90.19 90 SER A CA 1
ATOM 718 C C . SER A 1 90 ? -11.789 -10.033 12.582 1.00 90.19 90 SER A C 1
ATOM 720 O O . SER A 1 90 ? -12.579 -9.999 11.641 1.00 90.19 90 SER A O 1
ATOM 722 N N . TYR A 1 91 ? -10.472 -9.888 12.429 1.00 91.06 91 TYR A N 1
ATOM 723 C CA . TYR A 1 91 ? -9.816 -9.625 11.152 1.00 91.06 91 TYR A CA 1
ATOM 724 C C . TYR A 1 91 ? -8.626 -10.549 10.950 1.00 91.06 91 TYR A C 1
ATOM 726 O O . TYR A 1 91 ? -7.963 -10.957 11.901 1.00 91.06 91 TYR A O 1
ATOM 734 N N . TYR A 1 92 ? -8.337 -10.840 9.691 1.00 89.12 92 TYR A N 1
ATOM 735 C CA . TYR A 1 92 ? -7.104 -11.482 9.278 1.00 89.12 92 TYR A CA 1
ATOM 736 C C . TYR A 1 92 ? -6.422 -10.640 8.205 1.00 89.12 92 TYR A C 1
ATOM 738 O O . TYR A 1 92 ? -7.040 -9.795 7.562 1.00 89.12 92 TYR A O 1
ATOM 746 N N . GLU A 1 93 ? -5.130 -10.878 8.034 1.00 92.50 93 GLU A N 1
ATOM 747 C CA . GLU A 1 93 ? -4.314 -10.242 7.011 1.00 92.50 93 GLU A CA 1
ATOM 748 C C . GLU A 1 93 ? -3.759 -11.320 6.071 1.00 92.50 93 GLU A C 1
ATOM 750 O O . GLU A 1 93 ? -3.446 -12.436 6.508 1.00 92.50 93 GLU A O 1
ATOM 755 N N . VAL A 1 94 ? -3.653 -10.987 4.783 1.00 93.44 94 VAL A N 1
ATOM 756 C CA . VAL A 1 94 ? -2.992 -11.807 3.764 1.00 93.44 94 VAL A CA 1
ATOM 757 C C . VAL A 1 94 ? -2.085 -10.939 2.902 1.00 93.44 94 VAL A C 1
ATOM 759 O O . VAL A 1 94 ? -2.540 -9.995 2.262 1.00 93.44 94 VAL A O 1
ATOM 762 N N . THR A 1 95 ? -0.818 -11.340 2.806 1.00 95.69 95 THR A N 1
ATOM 763 C CA . THR A 1 95 ? 0.165 -10.766 1.886 1.00 95.69 95 THR A CA 1
ATOM 764 C C . THR A 1 95 ? 0.427 -11.747 0.746 1.00 95.69 95 THR A C 1
ATOM 766 O O . THR A 1 95 ? 0.795 -12.902 0.976 1.00 95.69 95 THR A O 1
ATOM 769 N N . VAL A 1 96 ? 0.261 -11.289 -0.493 1.00 95.75 96 VAL A N 1
ATOM 770 C CA . VAL A 1 96 ? 0.455 -12.080 -1.713 1.00 95.75 96 VAL A CA 1
ATOM 771 C C . VAL A 1 96 ? 1.553 -11.460 -2.563 1.00 95.75 96 VAL A C 1
ATOM 773 O O . VAL A 1 96 ? 1.449 -10.311 -2.986 1.00 95.75 96 VAL A O 1
ATOM 776 N N . GLU A 1 97 ? 2.596 -12.240 -2.841 1.00 95.38 97 GLU A N 1
ATOM 777 C CA . GLU A 1 97 ? 3.641 -11.887 -3.804 1.00 95.38 97 GLU A CA 1
ATOM 778 C C . GLU A 1 97 ? 3.136 -12.097 -5.238 1.00 95.38 97 GLU A C 1
ATOM 780 O O . GLU A 1 97 ? 2.533 -13.130 -5.541 1.00 95.38 97 GLU A O 1
ATOM 785 N N . LYS A 1 98 ? 3.411 -11.137 -6.129 1.00 94.44 98 LYS A N 1
ATOM 786 C CA . LYS A 1 98 ? 2.974 -11.122 -7.538 1.00 94.44 98 LYS A CA 1
ATOM 787 C C . LYS A 1 98 ? 1.484 -11.473 -7.684 1.00 94.44 98 LYS A C 1
ATOM 789 O O . LYS A 1 98 ? 1.152 -12.435 -8.387 1.00 94.44 98 LYS A O 1
ATOM 794 N N . PRO A 1 99 ? 0.585 -10.734 -7.009 1.00 95.56 99 PRO A N 1
ATOM 795 C CA . PRO A 1 99 ? -0.832 -11.075 -6.962 1.00 95.56 99 PRO A CA 1
ATOM 796 C C . PRO A 1 99 ? -1.428 -11.183 -8.369 1.00 95.56 99 PRO A C 1
ATOM 798 O O . PRO A 1 99 ? -1.051 -10.445 -9.282 1.00 95.56 99 PRO A O 1
ATOM 801 N N . ASP A 1 100 ? -2.364 -12.112 -8.553 1.00 95.38 100 ASP A N 1
ATOM 802 C CA . ASP A 1 100 ? -3.178 -12.147 -9.767 1.00 95.38 100 ASP A CA 1
ATOM 803 C C . ASP A 1 100 ? -4.202 -11.001 -9.749 1.00 95.38 100 ASP A C 1
ATOM 805 O O . ASP A 1 100 ? -4.691 -10.621 -8.685 1.00 95.38 100 ASP A O 1
ATOM 809 N N . PHE A 1 101 ? -4.559 -10.463 -10.918 1.00 95.38 101 PHE A N 1
ATOM 810 C CA . PHE A 1 101 ? -5.543 -9.383 -11.004 1.00 95.38 101 PHE A CA 1
ATOM 811 C C . PHE A 1 101 ? -6.903 -9.801 -10.429 1.00 95.38 101 PHE A C 1
ATOM 813 O O . PHE A 1 101 ? -7.524 -9.017 -9.716 1.00 95.38 101 PHE A O 1
ATOM 820 N N . LEU A 1 102 ? -7.345 -11.040 -10.683 1.00 94.12 102 LEU A N 1
ATOM 821 C CA . LEU A 1 102 ? -8.628 -11.531 -10.175 1.00 94.12 102 LEU A CA 1
ATOM 822 C C . LEU A 1 102 ? -8.598 -11.733 -8.658 1.00 94.12 102 LEU A C 1
ATOM 824 O O . LEU A 1 102 ? -9.615 -11.574 -7.996 1.00 94.12 102 LEU A O 1
ATOM 828 N N . TRP A 1 103 ? -7.426 -12.028 -8.089 1.00 94.06 103 TRP A N 1
ATOM 829 C CA . TRP A 1 103 ? -7.278 -12.069 -6.636 1.00 94.06 103 TRP A CA 1
ATOM 830 C C . TRP A 1 103 ? -7.460 -10.672 -6.027 1.00 94.06 103 TRP A C 1
ATOM 832 O O . TRP A 1 103 ? -8.219 -10.517 -5.076 1.00 94.06 103 TRP A O 1
ATOM 842 N N . ILE A 1 104 ? -6.835 -9.641 -6.614 1.00 94.81 104 ILE A N 1
ATOM 843 C CA . ILE A 1 104 ? -7.028 -8.244 -6.179 1.00 94.81 104 ILE A CA 1
ATOM 844 C C . ILE A 1 104 ? -8.507 -7.855 -6.305 1.00 94.81 104 ILE A C 1
ATOM 846 O O . ILE A 1 104 ? -9.067 -7.243 -5.399 1.00 94.81 104 ILE A O 1
ATOM 850 N N . GLU A 1 105 ? -9.147 -8.216 -7.419 1.00 93.31 105 GLU A N 1
ATOM 851 C CA . GLU A 1 105 ? -10.569 -7.967 -7.656 1.00 93.31 105 GLU A CA 1
ATOM 852 C C . GLU A 1 105 ? -11.455 -8.565 -6.560 1.00 93.31 105 GLU A C 1
ATOM 854 O O . GLU A 1 105 ? -12.334 -7.868 -6.043 1.00 93.31 105 GLU A O 1
ATOM 859 N N . ASP A 1 106 ? -11.250 -9.843 -6.239 1.00 91.88 106 ASP A N 1
ATOM 860 C CA . ASP A 1 106 ? -12.063 -10.562 -5.264 1.00 91.88 106 ASP A CA 1
ATOM 861 C C . ASP A 1 106 ? -11.968 -9.906 -3.880 1.00 91.88 106 ASP A C 1
ATOM 863 O O . ASP A 1 106 ? -13.005 -9.645 -3.264 1.00 91.88 106 ASP A O 1
ATOM 867 N N . GLU A 1 107 ? -10.766 -9.548 -3.423 1.00 91.12 107 GLU A N 1
ATOM 868 C CA . GLU A 1 107 ? -10.583 -8.910 -2.111 1.00 91.12 107 GLU A CA 1
ATOM 869 C C . GLU A 1 107 ? -11.163 -7.477 -2.100 1.00 91.12 107 GLU A C 1
ATOM 871 O O . GLU A 1 107 ? -11.933 -7.123 -1.203 1.00 91.12 107 GLU A O 1
ATOM 876 N N . VAL A 1 108 ? -10.944 -6.675 -3.153 1.00 90.31 108 VAL A N 1
ATOM 877 C CA . VAL A 1 108 ? -11.556 -5.331 -3.278 1.00 90.31 108 VAL A CA 1
ATOM 878 C C . VAL A 1 108 ? -13.090 -5.414 -3.239 1.00 90.31 108 VAL A C 1
ATOM 880 O O . VAL A 1 108 ? -13.751 -4.620 -2.565 1.00 90.31 108 VAL A O 1
ATOM 883 N N . LYS A 1 109 ? -13.694 -6.394 -3.927 1.00 86.19 109 LYS A N 1
ATOM 884 C CA . LYS A 1 109 ? -15.157 -6.589 -3.952 1.00 86.19 109 LYS A CA 1
ATOM 885 C C . LYS A 1 109 ? -15.730 -7.085 -2.632 1.00 86.19 109 LYS A C 1
ATOM 887 O O . LYS A 1 109 ? -16.899 -6.819 -2.351 1.00 86.19 109 LYS A O 1
ATOM 892 N N . ARG A 1 110 ? -14.936 -7.785 -1.825 1.00 82.38 110 ARG A N 1
ATOM 893 C CA . ARG A 1 110 ? -15.312 -8.217 -0.471 1.00 82.38 110 ARG A CA 1
ATOM 894 C C . ARG A 1 110 ? -15.248 -7.079 0.556 1.00 82.38 110 ARG A C 1
ATOM 896 O O . ARG A 1 110 ? -15.537 -7.309 1.729 1.00 82.38 110 ARG A O 1
ATOM 903 N N . CYS A 1 111 ? -14.968 -5.854 0.098 1.00 66.12 111 CYS A N 1
ATOM 904 C CA . CYS A 1 111 ? -14.755 -4.665 0.917 1.00 66.12 111 CYS A CA 1
ATOM 905 C C . CYS A 1 111 ? -13.593 -4.855 1.895 1.00 66.12 111 CYS A C 1
ATOM 907 O O . CYS A 1 111 ? -13.715 -4.577 3.091 1.00 66.12 111 CYS A O 1
ATOM 909 N N . GLU A 1 112 ? -12.495 -5.380 1.365 1.00 66.50 112 GLU A N 1
ATOM 910 C CA . GLU A 1 112 ? -11.247 -5.584 2.080 1.00 66.50 112 GLU A CA 1
ATOM 911 C C . GLU A 1 112 ? -10.276 -4.471 1.664 1.00 66.50 112 GLU A C 1
ATOM 913 O O . GLU A 1 112 ? -10.218 -4.077 0.495 1.00 66.50 112 GLU A O 1
ATOM 918 N N . ASP A 1 113 ? -9.569 -3.903 2.642 1.00 82.81 113 ASP A N 1
ATOM 919 C CA . ASP A 1 113 ? -8.611 -2.824 2.401 1.00 82.81 113 ASP A CA 1
ATOM 920 C C . ASP A 1 113 ? -7.370 -3.436 1.733 1.00 82.81 113 ASP A C 1
ATOM 922 O O . ASP A 1 113 ? -6.561 -4.087 2.399 1.00 82.81 113 ASP A O 1
ATOM 926 N N . VAL A 1 114 ? -7.235 -3.258 0.412 1.00 93.06 114 VAL A N 1
ATOM 927 C CA . VAL A 1 114 ? -6.088 -3.757 -0.363 1.00 93.06 114 VAL A CA 1
ATOM 928 C C . VAL A 1 114 ? -5.042 -2.659 -0.533 1.00 93.06 114 VAL A C 1
ATOM 930 O O . VAL A 1 114 ? -5.281 -1.639 -1.185 1.00 93.06 114 VAL A O 1
ATOM 933 N N . ILE A 1 115 ? -3.855 -2.898 0.014 1.00 95.50 115 ILE A N 1
ATOM 934 C CA . ILE A 1 115 ? -2.645 -2.097 -0.171 1.00 95.50 115 ILE A CA 1
ATOM 935 C C . ILE A 1 115 ? -1.769 -2.797 -1.214 1.00 95.50 115 ILE A C 1
ATOM 937 O O . ILE A 1 115 ? -1.527 -3.996 -1.123 1.00 95.50 115 ILE A O 1
ATOM 941 N N . LEU A 1 116 ? -1.264 -2.062 -2.200 1.00 96.94 116 LEU A N 1
ATOM 942 C CA . LEU A 1 116 ? -0.346 -2.569 -3.217 1.00 96.94 116 LEU A CA 1
ATOM 943 C C . LEU A 1 116 ? 1.052 -2.001 -2.980 1.00 96.94 116 LEU A C 1
ATOM 945 O O . LEU A 1 116 ? 1.201 -0.789 -2.825 1.00 96.94 116 LEU A O 1
ATOM 949 N N . LEU A 1 117 ? 2.072 -2.861 -3.016 1.00 97.12 117 LEU A N 1
ATOM 950 C CA . LEU A 1 117 ? 3.461 -2.433 -3.171 1.00 97.12 117 LEU A CA 1
ATOM 951 C C . LEU A 1 117 ? 3.778 -2.331 -4.659 1.00 97.12 117 LEU A C 1
ATOM 953 O O . LEU A 1 117 ? 3.811 -3.339 -5.372 1.00 97.12 117 LEU A O 1
ATOM 957 N N . LEU A 1 118 ? 4.043 -1.110 -5.105 1.00 95.69 118 LEU A N 1
ATOM 958 C CA . LEU A 1 118 ? 4.521 -0.814 -6.442 1.00 95.69 118 LEU A CA 1
ATOM 959 C C . LEU A 1 118 ? 6.050 -0.786 -6.456 1.00 95.69 118 LEU A C 1
ATOM 961 O O . LEU A 1 118 ? 6.661 -0.100 -5.639 1.00 95.69 118 LEU A O 1
ATOM 965 N N . GLY A 1 119 ? 6.664 -1.495 -7.398 1.00 94.50 119 GLY A N 1
ATOM 966 C CA . GLY A 1 119 ? 8.095 -1.440 -7.683 1.00 94.50 119 GLY A CA 1
ATOM 967 C C . GLY A 1 119 ? 8.384 -0.571 -8.903 1.00 94.50 119 GLY A C 1
ATOM 968 O O . GLY A 1 119 ? 7.749 -0.732 -9.944 1.00 94.50 119 GLY A O 1
ATOM 969 N N . PHE A 1 120 ? 9.366 0.323 -8.789 1.00 93.88 120 PHE A N 1
ATOM 970 C CA . PHE A 1 120 ? 9.885 1.104 -9.913 1.00 93.88 120 PHE A CA 1
ATOM 971 C C . PHE A 1 120 ? 11.097 0.400 -10.518 1.00 93.88 120 PHE A C 1
ATOM 973 O O . PHE A 1 120 ? 12.084 0.158 -9.818 1.00 93.88 120 PHE A O 1
ATOM 980 N N . TRP A 1 121 ? 11.053 0.118 -11.816 1.00 92.75 121 TRP A N 1
ATOM 981 C CA . TRP A 1 121 ? 12.072 -0.654 -12.521 1.00 92.75 121 TRP A CA 1
ATOM 982 C C . TRP A 1 121 ? 12.621 0.103 -13.725 1.00 92.75 121 TRP A C 1
ATOM 984 O O . TRP A 1 121 ? 11.871 0.714 -14.485 1.00 92.75 121 TRP A O 1
ATOM 994 N N . THR A 1 122 ? 13.939 0.045 -13.914 1.00 91.69 122 THR A N 1
ATOM 995 C CA . THR A 1 122 ? 14.619 0.672 -15.052 1.00 91.69 122 THR A CA 1
ATOM 996 C C . THR A 1 122 ? 15.667 -0.256 -15.655 1.00 91.69 122 THR A C 1
ATOM 998 O O . THR A 1 122 ? 16.274 -1.069 -14.957 1.00 91.69 122 THR A O 1
ATOM 1001 N N . ALA A 1 123 ? 15.889 -0.123 -16.955 1.00 91.44 123 ALA A N 1
ATOM 1002 C CA . ALA A 1 123 ? 16.929 -0.814 -17.704 1.00 91.44 123 ALA A CA 1
ATOM 1003 C C . ALA A 1 123 ? 17.433 0.099 -18.828 1.00 91.44 123 ALA A C 1
ATOM 1005 O O . ALA A 1 123 ? 16.900 1.186 -19.044 1.00 91.44 123 ALA A O 1
ATOM 1006 N N . GLU A 1 124 ? 18.467 -0.326 -19.554 1.00 90.62 124 GLU A N 1
ATOM 1007 C CA . GLU A 1 124 ? 18.961 0.443 -20.704 1.00 90.62 124 GLU A CA 1
ATOM 1008 C C . GLU A 1 124 ? 17.939 0.507 -21.857 1.00 90.62 124 GLU A C 1
ATOM 1010 O O . GLU A 1 124 ? 17.930 1.480 -22.609 1.00 90.62 124 GLU A O 1
ATOM 1015 N N . ASP A 1 125 ? 17.089 -0.517 -21.986 1.00 89.62 125 ASP A N 1
ATOM 1016 C CA . ASP A 1 125 ? 16.052 -0.663 -23.014 1.00 89.62 125 ASP A CA 1
ATOM 1017 C C . ASP A 1 125 ? 14.999 -1.703 -22.569 1.00 89.62 125 ASP A C 1
ATOM 1019 O O . ASP A 1 125 ? 15.288 -2.560 -21.730 1.00 89.62 125 ASP A O 1
ATOM 1023 N N . ASP A 1 126 ? 13.805 -1.678 -23.164 1.00 88.69 126 ASP A N 1
ATOM 1024 C CA . ASP A 1 126 ? 12.675 -2.564 -22.824 1.00 88.69 126 ASP A CA 1
ATOM 1025 C C . ASP A 1 126 ? 12.928 -4.037 -23.178 1.00 88.69 126 ASP A C 1
ATOM 1027 O O . ASP A 1 126 ? 12.285 -4.940 -22.648 1.00 88.69 126 ASP A O 1
ATOM 1031 N N . TYR A 1 127 ? 13.877 -4.300 -24.078 1.00 88.94 127 TYR A N 1
ATOM 1032 C CA . TYR A 1 127 ? 14.220 -5.647 -24.544 1.00 88.94 127 TYR A CA 1
ATOM 1033 C C . TYR A 1 127 ? 15.343 -6.305 -23.728 1.00 88.94 127 TYR A C 1
ATOM 1035 O O . TYR A 1 127 ? 15.884 -7.338 -24.136 1.00 88.94 127 TYR A O 1
ATOM 1043 N N . MET A 1 128 ? 15.730 -5.704 -22.602 1.00 89.81 128 MET A N 1
ATOM 1044 C CA . MET A 1 128 ? 16.773 -6.235 -21.730 1.00 89.81 128 MET A CA 1
ATOM 1045 C C . MET A 1 128 ? 16.318 -7.506 -20.993 1.00 89.81 128 MET A C 1
ATOM 1047 O O . MET A 1 128 ? 15.156 -7.612 -20.590 1.00 89.81 128 MET A O 1
ATOM 1051 N N . PRO A 1 129 ? 17.221 -8.485 -20.787 1.00 88.94 129 PRO A N 1
ATOM 1052 C CA . PRO A 1 129 ? 16.891 -9.684 -20.027 1.00 88.94 129 PRO A CA 1
ATOM 1053 C C . PRO A 1 129 ? 16.657 -9.343 -18.540 1.00 88.94 129 PRO A C 1
ATOM 1055 O O . PRO A 1 129 ? 17.187 -8.334 -18.070 1.00 88.94 129 PRO A O 1
ATOM 1058 N N . PRO A 1 130 ? 15.907 -10.166 -17.779 1.00 86.38 130 PRO A N 1
ATOM 1059 C CA . PRO A 1 130 ? 15.545 -9.898 -16.380 1.00 86.38 130 PRO A CA 1
ATOM 1060 C C . PRO A 1 130 ? 16.704 -9.447 -15.477 1.00 86.38 130 PRO A C 1
ATOM 1062 O O . PRO A 1 130 ? 16.540 -8.545 -14.665 1.00 86.38 130 PRO A O 1
ATOM 1065 N N . GLU A 1 131 ? 17.891 -10.027 -15.642 1.00 86.88 131 GLU A N 1
ATOM 1066 C CA . GLU A 1 131 ? 19.093 -9.711 -14.863 1.00 86.88 131 GLU A CA 1
ATOM 1067 C C . GLU A 1 131 ? 19.695 -8.319 -15.122 1.00 86.88 131 GLU A C 1
ATOM 1069 O O . GLU A 1 131 ? 20.553 -7.877 -14.360 1.00 86.88 131 GLU A O 1
ATOM 1074 N N . ALA A 1 132 ? 19.279 -7.643 -16.194 1.00 89.88 132 ALA A N 1
ATOM 1075 C CA . ALA A 1 132 ? 19.739 -6.304 -16.558 1.00 89.88 132 ALA A CA 1
ATOM 1076 C C . ALA A 1 132 ? 18.794 -5.190 -16.069 1.00 89.88 132 ALA A C 1
ATOM 1078 O O . ALA A 1 132 ? 19.072 -4.010 -16.295 1.00 89.88 132 ALA A O 1
ATOM 1079 N N . TRP A 1 133 ? 17.704 -5.554 -15.390 1.00 91.44 133 TRP A N 1
ATOM 1080 C CA . TRP A 1 133 ? 16.784 -4.612 -14.764 1.00 91.44 133 TRP A CA 1
ATOM 1081 C C . TRP A 1 133 ? 17.240 -4.243 -13.353 1.00 91.44 133 TRP A C 1
ATOM 1083 O O . TRP A 1 133 ? 17.640 -5.095 -12.559 1.00 91.44 133 TRP A O 1
ATOM 1093 N N . TRP A 1 134 ? 17.116 -2.961 -13.029 1.00 91.94 134 TRP A N 1
ATOM 1094 C CA . TRP A 1 134 ? 17.368 -2.415 -11.704 1.00 91.94 134 TRP A CA 1
ATOM 1095 C C . TRP A 1 134 ? 16.055 -2.032 -11.045 1.00 91.94 134 TRP A C 1
ATOM 1097 O O . TRP A 1 134 ? 15.280 -1.254 -11.609 1.00 91.94 134 TRP A O 1
ATOM 1107 N N . ARG A 1 135 ? 15.840 -2.513 -9.817 1.00 93.62 135 ARG A N 1
ATOM 1108 C CA . ARG A 1 135 ? 14.778 -1.977 -8.966 1.00 93.62 135 ARG A CA 1
ATOM 1109 C C . ARG A 1 135 ? 15.261 -0.661 -8.368 1.00 93.62 135 ARG A C 1
ATOM 1111 O O . ARG A 1 135 ? 16.246 -0.637 -7.634 1.00 93.62 135 ARG A O 1
ATOM 1118 N N . VAL A 1 136 ? 14.590 0.432 -8.693 1.00 93.06 136 VAL A N 1
ATOM 1119 C CA . VAL A 1 136 ? 14.944 1.790 -8.259 1.00 93.06 136 VAL A CA 1
ATOM 1120 C C . VAL A 1 136 ? 14.427 2.063 -6.849 1.00 93.06 136 VAL A C 1
ATOM 1122 O O . VAL A 1 136 ? 15.097 2.722 -6.056 1.00 93.06 136 VAL A O 1
ATOM 1125 N N . GLY A 1 137 ? 13.242 1.554 -6.521 1.00 93.56 137 GLY A N 1
ATOM 1126 C CA . GLY A 1 137 ? 12.549 1.834 -5.269 1.00 93.56 137 GLY A CA 1
ATOM 1127 C C . GLY A 1 137 ? 11.127 1.296 -5.286 1.00 93.56 137 GLY A C 1
ATOM 1128 O O . GLY A 1 137 ? 10.753 0.599 -6.233 1.00 93.56 137 GLY A O 1
ATOM 1129 N N . GLY A 1 138 ? 10.338 1.637 -4.273 1.00 94.38 138 GLY A N 1
ATOM 1130 C CA . GLY A 1 138 ? 8.940 1.234 -4.203 1.00 94.38 138 GLY A CA 1
ATOM 1131 C C . GLY A 1 138 ? 8.034 2.245 -3.514 1.00 94.38 138 GLY A C 1
ATOM 1132 O O . GLY A 1 138 ? 8.495 3.153 -2.820 1.00 94.38 138 GLY A O 1
ATOM 1133 N N . HIS A 1 139 ? 6.732 2.080 -3.715 1.00 94.62 139 HIS A N 1
ATOM 1134 C CA . HIS A 1 139 ? 5.688 2.964 -3.201 1.00 94.62 139 HIS A CA 1
ATOM 1135 C C . HIS A 1 139 ? 4.432 2.171 -2.857 1.00 94.62 139 HIS A C 1
ATOM 1137 O O . HIS A 1 139 ? 4.079 1.238 -3.574 1.00 94.62 139 HIS A O 1
ATOM 1143 N N . TYR A 1 140 ? 3.771 2.542 -1.765 1.00 95.44 140 TYR A N 1
ATOM 1144 C CA . TYR A 1 140 ? 2.523 1.915 -1.350 1.00 95.44 140 TYR A CA 1
ATOM 1145 C C . TYR A 1 140 ? 1.334 2.768 -1.771 1.00 95.44 140 TYR A C 1
ATOM 1147 O O . TYR A 1 140 ? 1.297 3.975 -1.532 1.00 95.44 140 TYR A O 1
ATOM 1155 N N . VAL A 1 141 ? 0.334 2.111 -2.347 1.00 93.75 141 VAL A N 1
ATOM 1156 C CA . VAL A 1 141 ? -0.947 2.719 -2.716 1.00 93.75 141 VAL A CA 1
ATOM 1157 C C . VAL A 1 141 ? -2.095 1.839 -2.240 1.00 93.75 141 VAL A C 1
ATOM 1159 O O . VAL A 1 141 ? -1.898 0.646 -2.023 1.00 93.75 141 VAL A O 1
ATOM 1162 N N . THR A 1 142 ? -3.300 2.386 -2.094 1.00 91.94 142 THR A N 1
ATOM 1163 C CA . THR A 1 142 ? -4.492 1.576 -1.797 1.00 91.94 142 THR A CA 1
ATOM 1164 C C . THR A 1 142 ? -5.384 1.437 -3.019 1.00 91.94 142 THR A C 1
ATOM 1166 O O . THR A 1 142 ? -5.505 2.353 -3.831 1.00 91.94 142 THR A O 1
ATOM 1169 N N . CYS A 1 143 ? -6.030 0.284 -3.161 1.00 91.88 143 CYS A N 1
ATOM 1170 C CA . CYS A 1 143 ? -6.994 0.039 -4.222 1.00 91.88 143 CYS A CA 1
ATOM 1171 C C . CYS A 1 143 ? -8.412 0.345 -3.725 1.00 91.88 143 CYS A C 1
ATOM 1173 O O . CYS A 1 143 ? -8.929 -0.330 -2.842 1.00 91.88 143 CYS A O 1
ATOM 1175 N N . ALA A 1 144 ? -9.049 1.356 -4.311 1.00 87.81 144 ALA A N 1
ATOM 1176 C CA . ALA A 1 144 ? -10.396 1.806 -3.960 1.00 87.81 144 ALA A CA 1
ATOM 1177 C C . ALA A 1 144 ? -11.498 1.193 -4.839 1.00 87.81 144 ALA A C 1
ATOM 1179 O O . ALA A 1 144 ? -12.683 1.297 -4.521 1.00 87.81 144 ALA A O 1
ATOM 1180 N N . GLY A 1 145 ? -11.139 0.578 -5.967 1.00 90.12 145 GLY A N 1
ATOM 1181 C CA . GLY A 1 145 ? -12.114 -0.012 -6.875 1.00 90.12 145 GLY A CA 1
ATOM 1182 C C . GLY A 1 145 ? -11.480 -0.793 -8.015 1.00 90.12 145 GLY A C 1
ATOM 1183 O O . GLY A 1 145 ? -10.299 -0.643 -8.314 1.00 90.12 145 GLY A O 1
ATOM 1184 N N . VAL A 1 146 ? -12.291 -1.620 -8.670 1.00 94.31 146 VAL A N 1
ATOM 1185 C CA . VAL A 1 146 ? -11.865 -2.502 -9.760 1.00 94.31 146 VAL A CA 1
ATOM 1186 C C . VAL A 1 146 ? -12.917 -2.531 -10.864 1.00 94.31 146 VAL A C 1
ATOM 1188 O O . VAL A 1 146 ? -14.120 -2.509 -10.594 1.00 94.31 146 VAL A O 1
ATOM 1191 N N . ASN A 1 147 ? -12.465 -2.594 -12.114 1.00 94.31 147 ASN A N 1
ATOM 1192 C CA . ASN A 1 147 ? -13.307 -2.881 -13.268 1.00 94.31 147 ASN A CA 1
ATOM 1193 C C . ASN A 1 147 ? -12.663 -3.969 -14.132 1.00 94.31 147 ASN A C 1
ATOM 1195 O O . ASN A 1 147 ? -11.710 -3.731 -14.872 1.00 94.31 147 ASN A O 1
ATOM 1199 N N . SER A 1 148 ? -13.210 -5.171 -14.034 1.00 92.62 148 SER A N 1
ATOM 1200 C CA . SER A 1 148 ? -12.667 -6.392 -14.638 1.00 92.62 148 SER A CA 1
ATOM 1201 C C . SER A 1 148 ? -13.006 -6.526 -16.117 1.00 92.62 148 SER A C 1
ATOM 1203 O O . SER A 1 148 ? -12.282 -7.190 -16.854 1.00 92.62 148 SER A O 1
ATOM 1205 N N . ASP A 1 149 ? -14.066 -5.855 -16.579 1.00 93.69 149 ASP A N 1
ATOM 1206 C CA . ASP A 1 149 ? -14.431 -5.836 -18.000 1.00 93.69 149 ASP A CA 1
ATOM 1207 C C . ASP A 1 149 ? -13.368 -5.102 -18.831 1.00 93.69 149 ASP A C 1
ATOM 1209 O O . ASP A 1 149 ? -13.145 -5.423 -20.000 1.00 93.69 149 ASP A O 1
ATOM 1213 N N . THR A 1 150 ? -12.704 -4.115 -18.224 1.00 94.75 150 THR A N 1
ATOM 1214 C CA . THR A 1 150 ? -11.700 -3.260 -18.871 1.00 94.75 150 THR A CA 1
ATOM 1215 C C . THR A 1 150 ? -10.307 -3.375 -18.263 1.00 94.75 150 THR A C 1
ATOM 1217 O O . THR A 1 150 ? -9.416 -2.668 -18.723 1.00 94.75 150 THR A O 1
ATOM 1220 N N . TRP A 1 151 ? -10.100 -4.270 -17.289 1.00 96.38 151 TRP A N 1
ATOM 1221 C CA . TRP A 1 151 ? -8.825 -4.464 -16.586 1.00 96.38 151 TRP A CA 1
ATOM 1222 C C . TRP A 1 151 ? -8.297 -3.170 -15.965 1.00 96.38 151 TRP A C 1
ATOM 1224 O O . TRP A 1 151 ? -7.239 -2.670 -16.334 1.00 96.38 151 TRP A O 1
ATOM 1234 N N . GLN A 1 152 ? -9.055 -2.593 -15.036 1.00 96.69 152 GLN A N 1
ATOM 1235 C CA . GLN A 1 152 ? -8.710 -1.323 -14.398 1.00 96.69 152 GLN A CA 1
ATOM 1236 C C . GLN A 1 152 ? -8.761 -1.411 -12.879 1.00 96.69 152 GLN A C 1
ATOM 1238 O O . GLN A 1 152 ? -9.637 -2.075 -12.321 1.00 96.69 152 GLN A O 1
ATOM 1243 N N . LEU A 1 153 ? -7.861 -0.675 -12.229 1.00 95.12 153 LEU A N 1
ATOM 1244 C CA . LEU A 1 153 ? -7.876 -0.427 -10.789 1.00 95.12 153 LEU A CA 1
ATOM 1245 C C . LEU A 1 153 ? -8.006 1.075 -10.538 1.00 95.12 153 LEU A C 1
ATOM 1247 O O . LEU A 1 153 ? -7.352 1.880 -11.201 1.00 95.12 153 LEU A O 1
ATOM 1251 N N . ALA A 1 154 ? -8.854 1.439 -9.582 1.00 92.62 154 ALA A N 1
ATOM 1252 C CA . ALA A 1 154 ? -8.926 2.782 -9.029 1.00 92.62 154 ALA A CA 1
ATOM 1253 C C . ALA A 1 154 ? -8.019 2.842 -7.798 1.00 92.62 154 ALA A C 1
ATOM 1255 O O . ALA A 1 154 ? -8.204 2.076 -6.853 1.00 92.62 154 ALA A O 1
ATOM 1256 N N . ILE A 1 155 ? -7.036 3.735 -7.819 1.00 91.06 155 ILE A N 1
ATOM 1257 C CA . ILE A 1 155 ? -5.950 3.805 -6.847 1.00 91.06 155 ILE A CA 1
ATOM 1258 C C . ILE A 1 155 ? -6.062 5.091 -6.034 1.00 91.06 155 ILE A C 1
ATOM 1260 O O . ILE A 1 155 ? -6.185 6.175 -6.602 1.00 91.06 155 ILE A O 1
ATOM 1264 N N . SER A 1 156 ? -5.972 4.972 -4.711 1.00 87.62 156 SER A N 1
ATOM 1265 C CA . SER A 1 156 ? -5.722 6.113 -3.830 1.00 87.62 156 SER A CA 1
ATOM 1266 C C . SER A 1 156 ? -4.237 6.166 -3.512 1.00 87.62 156 SER A C 1
ATOM 1268 O O . SER A 1 156 ? -3.675 5.259 -2.895 1.00 87.62 156 SER A O 1
ATOM 1270 N N . ASP A 1 157 ? -3.597 7.231 -3.971 1.00 87.06 157 ASP A N 1
ATOM 1271 C CA . ASP A 1 157 ? -2.155 7.393 -3.921 1.00 87.06 157 ASP A CA 1
ATOM 1272 C C . ASP A 1 157 ? -1.785 8.545 -2.968 1.00 87.06 157 ASP A C 1
ATOM 1274 O O . ASP A 1 157 ? -2.263 9.666 -3.155 1.00 87.06 157 ASP A O 1
ATOM 1278 N N . PRO A 1 158 ? -0.953 8.304 -1.938 1.00 81.44 158 PRO A N 1
ATOM 1279 C CA . PRO A 1 158 ? -0.537 9.348 -0.995 1.00 81.44 158 PRO A CA 1
ATOM 1280 C C . PRO A 1 158 ? 0.337 10.469 -1.591 1.00 81.44 158 PRO A C 1
ATOM 1282 O O . PRO A 1 158 ? 0.541 11.497 -0.941 1.00 81.44 158 PRO A O 1
ATOM 1285 N N . MET A 1 159 ? 0.920 10.264 -2.777 1.00 79.94 159 MET A N 1
ATOM 1286 C CA . MET A 1 159 ? 1.817 11.213 -3.447 1.00 79.94 159 MET A CA 1
ATOM 1287 C C . MET A 1 159 ? 1.172 11.858 -4.675 1.00 79.94 159 MET A C 1
ATOM 1289 O O . MET A 1 159 ? 1.323 13.066 -4.881 1.00 79.94 159 MET A O 1
ATOM 1293 N N . TRP A 1 160 ? 0.528 11.059 -5.527 1.00 76.75 160 TRP A N 1
ATOM 1294 C CA . TRP A 1 160 ? -0.020 11.525 -6.799 1.00 76.75 160 TRP A CA 1
ATOM 1295 C C . TRP A 1 160 ? -1.535 11.677 -6.738 1.00 76.75 160 TRP A C 1
ATOM 1297 O O . TRP A 1 160 ? -2.269 10.709 -6.629 1.00 76.75 160 TRP A O 1
ATOM 1307 N N . ASP A 1 161 ? -1.998 12.917 -6.866 1.00 70.44 161 ASP A N 1
ATOM 1308 C CA . ASP A 1 161 ? -3.416 13.264 -6.843 1.00 70.44 161 ASP A CA 1
ATOM 1309 C C . ASP A 1 161 ? -3.828 13.873 -8.196 1.00 70.44 161 ASP A C 1
ATOM 1311 O O . ASP A 1 161 ? -3.890 15.094 -8.367 1.00 70.44 161 ASP A O 1
ATOM 1315 N N . ILE A 1 162 ? -3.995 13.027 -9.222 1.00 69.00 162 ILE A N 1
ATOM 1316 C CA . ILE A 1 162 ? -4.272 13.505 -10.590 1.00 69.00 162 ILE A CA 1
ATOM 1317 C C . ILE A 1 162 ? -5.741 13.923 -10.725 1.00 69.00 162 ILE A C 1
ATOM 1319 O O . ILE A 1 162 ? -6.035 14.939 -11.366 1.00 69.00 162 ILE A O 1
ATOM 1323 N N . SER A 1 163 ? -6.664 13.157 -10.137 1.00 60.06 163 SER A N 1
ATOM 1324 C CA . SER A 1 163 ? -8.108 13.392 -10.218 1.00 60.06 163 SER A CA 1
ATOM 1325 C C . SER A 1 163 ? -8.651 14.395 -9.191 1.00 60.06 163 SER A C 1
ATOM 1327 O O . SER A 1 163 ? -9.707 14.984 -9.446 1.00 60.06 163 SER A O 1
ATOM 1329 N N . ALA A 1 164 ? -7.926 14.686 -8.103 1.00 60.59 164 ALA A N 1
ATOM 1330 C CA . ALA A 1 164 ? -8.260 15.727 -7.127 1.00 60.59 164 ALA A CA 1
ATOM 1331 C C . ALA A 1 164 ? -7.080 16.697 -6.834 1.00 60.59 164 ALA A C 1
ATOM 1333 O O . ALA A 1 164 ? -6.826 17.031 -5.682 1.00 60.59 164 ALA A O 1
ATOM 1334 N N . PRO A 1 165 ? -6.461 17.342 -7.848 1.00 58.75 165 PRO A N 1
ATOM 1335 C CA . PRO A 1 165 ? -5.173 18.064 -7.757 1.00 58.75 165 PRO A CA 1
ATOM 1336 C C . PRO A 1 165 ? -5.136 19.295 -6.828 1.00 58.75 165 PRO A C 1
ATOM 1338 O O . PRO A 1 165 ? -4.115 19.976 -6.718 1.00 58.75 165 PRO A O 1
ATOM 1341 N N . ALA A 1 166 ? -6.260 19.639 -6.194 1.00 55.69 166 ALA A N 1
ATOM 1342 C CA . ALA A 1 166 ? -6.319 20.608 -5.105 1.00 55.69 166 ALA A CA 1
ATOM 1343 C C . ALA A 1 166 ? -5.835 20.018 -3.762 1.00 55.69 166 ALA A C 1
ATOM 1345 O O . ALA A 1 166 ? -5.572 20.788 -2.833 1.00 55.69 166 ALA A O 1
ATOM 1346 N N . GLY A 1 167 ? -5.714 18.690 -3.665 1.00 52.38 167 GLY A N 1
ATOM 1347 C CA . GLY A 1 167 ? -5.105 17.973 -2.560 1.00 52.38 167 GLY A CA 1
ATOM 1348 C C . GLY A 1 167 ? -3.589 17.878 -2.725 1.00 52.38 167 GLY A C 1
ATOM 1349 O O . GLY A 1 167 ? -3.079 17.420 -3.738 1.00 52.38 167 GLY A O 1
ATOM 1350 N N . GLY A 1 168 ? -2.828 18.378 -1.753 1.00 50.97 168 GLY A N 1
ATOM 1351 C CA . GLY A 1 168 ? -1.433 17.962 -1.582 1.00 50.97 168 GLY A CA 1
ATOM 1352 C C . GLY A 1 168 ? -1.346 16.741 -0.663 1.00 50.97 168 GLY A C 1
ATOM 1353 O O . GLY A 1 168 ? -2.277 16.487 0.099 1.00 50.97 168 GLY A O 1
ATOM 1354 N N . SER A 1 169 ? -0.191 16.068 -0.620 1.00 54.75 169 SER A N 1
ATOM 1355 C CA . SER A 1 169 ? 0.054 14.889 0.239 1.00 54.75 169 SER A CA 1
ATOM 1356 C C . SER A 1 169 ? -0.335 15.080 1.721 1.00 54.75 169 SER A C 1
ATOM 1358 O O . SER A 1 169 ? -0.713 14.133 2.404 1.00 54.75 169 SER A O 1
ATOM 1360 N N . GLY A 1 170 ? -0.324 16.320 2.225 1.00 55.97 170 GLY A N 1
ATOM 1361 C CA . GLY A 1 170 ? -0.736 16.668 3.591 1.00 55.97 170 GLY A CA 1
ATOM 1362 C C . GLY A 1 170 ? -2.246 16.807 3.847 1.00 55.97 170 GLY A C 1
ATOM 1363 O O . GLY A 1 170 ? -2.611 17.143 4.971 1.00 55.97 170 GLY A O 1
ATOM 1364 N N . VAL A 1 171 ? -3.120 16.615 2.849 1.00 58.78 171 VAL A N 1
ATOM 1365 C CA . VAL A 1 171 ? -4.588 16.754 3.008 1.00 58.78 171 VAL A CA 1
ATOM 1366 C C . VAL A 1 171 ? -5.391 15.506 2.618 1.00 58.78 171 VAL A C 1
ATOM 1368 O O . VAL A 1 171 ? -6.621 15.560 2.611 1.00 58.78 171 VAL A O 1
ATOM 1371 N N . HIS A 1 172 ? -4.726 14.366 2.379 1.00 55.47 172 HIS A N 1
ATOM 1372 C CA . HIS A 1 172 ? -5.372 13.067 2.101 1.00 55.47 172 HIS A CA 1
ATOM 1373 C C . HIS A 1 172 ? -6.137 12.483 3.309 1.00 55.47 172 HIS A C 1
ATOM 1375 O O . HIS A 1 172 ? -6.757 11.431 3.205 1.00 55.47 172 HIS A O 1
ATOM 1381 N N . ASN A 1 173 ? -6.138 13.173 4.454 1.00 58.50 173 ASN A N 1
ATOM 1382 C CA . ASN A 1 173 ? -7.007 12.881 5.597 1.00 58.50 173 ASN A CA 1
ATOM 1383 C C . ASN A 1 173 ? -8.421 13.475 5.459 1.00 58.50 173 ASN A C 1
ATOM 1385 O O . ASN A 1 173 ? -9.278 13.229 6.305 1.00 58.50 173 ASN A O 1
ATOM 1389 N N . ASN A 1 174 ? -8.678 14.273 4.421 1.00 61.09 174 ASN A N 1
ATOM 1390 C CA . ASN A 1 174 ? -10.001 14.792 4.109 1.00 61.09 174 ASN A CA 1
ATOM 1391 C C . ASN A 1 174 ? -10.566 14.040 2.905 1.00 61.09 174 ASN A C 1
ATOM 1393 O O . ASN A 1 174 ? -10.034 14.129 1.802 1.00 61.09 174 ASN A O 1
ATOM 1397 N N . THR A 1 175 ? -11.699 13.371 3.107 1.00 63.38 175 THR A N 1
ATOM 1398 C CA . THR A 1 175 ? -12.406 12.585 2.084 1.00 63.38 175 THR A CA 1
ATOM 1399 C C . THR A 1 175 ? -12.770 13.378 0.824 1.00 63.38 175 THR A C 1
ATOM 1401 O O . THR A 1 175 ? -12.991 12.787 -0.225 1.00 63.38 175 THR A O 1
ATOM 1404 N N . THR A 1 176 ? -12.793 14.713 0.892 1.00 63.91 176 THR A N 1
ATOM 1405 C CA . THR A 1 176 ? -13.024 15.601 -0.264 1.00 63.91 176 THR A CA 1
ATOM 1406 C C . THR A 1 176 ? -11.831 15.652 -1.229 1.00 63.91 176 THR A C 1
ATOM 1408 O O . THR A 1 176 ? -12.007 16.023 -2.387 1.00 63.91 176 THR A O 1
ATOM 1411 N N . TYR A 1 177 ? -10.629 15.314 -0.755 1.00 65.19 177 TYR A N 1
ATOM 1412 C CA . TYR A 1 177 ? -9.369 15.379 -1.505 1.00 65.19 177 TYR A CA 1
ATOM 1413 C C . TYR A 1 177 ? -8.711 14.004 -1.666 1.00 65.19 177 TYR A C 1
ATOM 1415 O O . TYR A 1 177 ? -7.536 13.917 -1.992 1.00 65.19 177 TYR A O 1
ATOM 1423 N N . VAL A 1 178 ? -9.441 12.917 -1.407 1.00 69.12 178 VAL A N 1
ATOM 1424 C CA . VAL A 1 178 ? -8.942 11.576 -1.723 1.00 69.12 178 VAL A CA 1
ATOM 1425 C C . VAL A 1 178 ? -9.107 11.355 -3.226 1.00 69.12 178 VAL A C 1
ATOM 1427 O O . VAL A 1 178 ? -10.229 11.332 -3.733 1.00 69.12 178 VAL A O 1
ATOM 1430 N N . SER A 1 179 ? -7.985 11.206 -3.933 1.00 74.69 179 SER A N 1
ATOM 1431 C CA . SER A 1 179 ? -7.964 10.783 -5.336 1.00 74.69 179 SER A CA 1
ATOM 1432 C C . SER A 1 179 ? -8.300 9.303 -5.466 1.00 74.69 179 SER A C 1
ATOM 1434 O O . SER A 1 179 ? -7.843 8.489 -4.663 1.00 74.69 179 SER A O 1
ATOM 1436 N N . HIS A 1 180 ? -9.022 8.950 -6.526 1.00 84.94 180 HIS A N 1
ATOM 1437 C CA . HIS A 1 180 ? -9.177 7.571 -6.983 1.00 84.94 180 HIS A CA 1
ATOM 1438 C C . HIS A 1 180 ? -8.798 7.503 -8.462 1.00 84.94 180 HIS A C 1
ATOM 1440 O O . HIS A 1 180 ? -9.654 7.420 -9.347 1.00 84.94 180 HIS A O 1
ATOM 1446 N N . ASP A 1 181 ? -7.499 7.600 -8.726 1.00 87.50 181 ASP A N 1
ATOM 1447 C CA . ASP A 1 181 ? -6.955 7.625 -10.076 1.00 87.50 181 ASP A CA 1
ATOM 1448 C C . ASP A 1 181 ? -7.073 6.242 -10.720 1.00 87.50 181 ASP A C 1
ATOM 1450 O O . ASP A 1 181 ? -6.667 5.229 -10.152 1.00 87.50 181 ASP A O 1
ATOM 1454 N N . ILE A 1 182 ? -7.671 6.192 -11.910 1.00 91.50 182 ILE A N 1
ATOM 1455 C CA . ILE A 1 182 ? -7.955 4.936 -12.605 1.00 91.50 182 ILE A CA 1
ATOM 1456 C C . ILE A 1 182 ? -6.812 4.623 -13.564 1.00 91.50 182 ILE A C 1
ATOM 1458 O O . ILE A 1 182 ? -6.552 5.385 -14.496 1.00 91.50 182 ILE A O 1
ATOM 1462 N N . TYR A 1 183 ? -6.196 3.461 -13.375 1.00 93.81 183 TYR A N 1
ATOM 1463 C CA . TYR A 1 183 ? -5.124 2.953 -14.223 1.00 93.81 183 TYR A CA 1
ATOM 1464 C C . TYR A 1 183 ? -5.550 1.654 -14.900 1.00 93.81 183 TYR A C 1
ATOM 1466 O O . TYR A 1 183 ? -6.222 0.812 -14.297 1.00 93.81 183 TYR A O 1
ATOM 1474 N N . ASN A 1 184 ? -5.139 1.480 -16.157 1.00 96.44 184 ASN A N 1
ATOM 1475 C CA . ASN A 1 184 ? -5.247 0.186 -16.821 1.00 96.44 184 ASN A CA 1
ATOM 1476 C C . ASN A 1 184 ? -4.186 -0.754 -16.247 1.00 96.44 184 ASN A C 1
ATOM 1478 O O . ASN A 1 184 ? -3.026 -0.372 -16.085 1.00 96.44 184 ASN A O 1
ATOM 1482 N N . VAL A 1 185 ? -4.581 -1.993 -15.989 1.00 96.56 185 VAL A N 1
ATOM 1483 C CA . VAL A 1 185 ? -3.686 -3.073 -15.601 1.00 96.56 185 VAL A CA 1
ATOM 1484 C C . VAL A 1 185 ? -3.284 -3.830 -16.852 1.00 96.56 185 VAL A C 1
ATOM 1486 O O . VAL A 1 185 ? -4.122 -4.325 -17.605 1.00 96.56 185 VAL A O 1
ATOM 1489 N N . THR A 1 186 ? -1.982 -3.911 -17.085 1.00 95.25 186 THR A N 1
ATOM 1490 C CA . THR A 1 186 ? -1.415 -4.536 -18.280 1.00 95.25 186 THR A CA 1
ATOM 1491 C C . THR A 1 186 ? -0.347 -5.549 -17.897 1.00 95.25 186 THR A C 1
ATOM 1493 O O . THR A 1 186 ? 0.120 -5.578 -16.758 1.00 95.25 186 THR A O 1
ATOM 1496 N N . GLY A 1 187 ? 0.024 -6.420 -18.836 1.00 91.19 187 GLY A N 1
ATOM 1497 C CA . GLY A 1 187 ? 1.161 -7.314 -18.635 1.00 91.19 187 GLY A CA 1
ATOM 1498 C C . GLY A 1 187 ? 2.453 -6.516 -18.451 1.00 91.19 187 GLY A C 1
ATOM 1499 O O . GLY A 1 187 ? 2.652 -5.487 -19.091 1.00 91.19 187 GLY A O 1
ATOM 1500 N N . THR A 1 188 ? 3.321 -7.007 -17.578 1.00 88.25 188 THR A N 1
ATOM 1501 C CA . THR A 1 188 ? 4.618 -6.397 -17.273 1.00 88.25 188 THR A CA 1
ATOM 1502 C C . THR A 1 188 ? 5.744 -6.959 -18.149 1.00 88.25 188 THR A C 1
ATOM 1504 O O . THR A 1 188 ? 5.717 -8.125 -18.551 1.00 88.25 188 THR A O 1
ATOM 1507 N N . PHE A 1 189 ? 6.748 -6.129 -18.435 1.00 81.12 189 PHE A N 1
ATOM 1508 C CA . PHE A 1 189 ? 8.017 -6.546 -19.051 1.00 81.12 189 PHE A CA 1
ATOM 1509 C C . PHE A 1 189 ? 9.136 -6.701 -18.016 1.00 81.12 189 PHE A C 1
ATOM 1511 O O . PHE A 1 189 ? 10.231 -7.158 -18.349 1.00 81.12 189 PHE A O 1
ATOM 1518 N N . THR A 1 190 ? 8.864 -6.320 -16.767 1.00 85.25 190 THR A N 1
ATOM 1519 C CA . THR A 1 190 ? 9.835 -6.294 -15.681 1.00 85.25 190 THR A CA 1
ATOM 1520 C C . THR A 1 190 ? 9.724 -7.547 -14.809 1.00 85.25 190 THR A C 1
ATOM 1522 O O . THR A 1 190 ? 8.761 -8.307 -14.902 1.00 85.25 190 THR A O 1
ATOM 1525 N N . PRO A 1 191 ? 10.762 -7.859 -14.019 1.00 85.31 191 PRO A N 1
ATOM 1526 C CA . PRO A 1 191 ? 10.838 -9.136 -13.308 1.00 85.31 191 PRO A CA 1
ATOM 1527 C C . PRO A 1 191 ? 10.157 -9.166 -11.927 1.00 85.31 191 PRO A C 1
ATOM 1529 O O . PRO A 1 191 ? 10.135 -10.227 -11.287 1.00 85.31 191 PRO A O 1
ATOM 1532 N N . GLY A 1 192 ? 9.640 -8.043 -11.430 1.00 82.12 192 GLY A N 1
ATOM 1533 C CA . GLY A 1 192 ? 9.161 -7.878 -10.055 1.00 82.12 192 GLY A CA 1
ATOM 1534 C C . GLY A 1 192 ? 7.786 -8.485 -9.763 1.00 82.12 192 GLY A C 1
ATOM 1535 O O . GLY A 1 192 ? 7.515 -8.839 -8.620 1.00 82.12 192 GLY A O 1
ATOM 1536 N N . GLY A 1 193 ? 6.945 -8.704 -10.769 1.00 88.31 193 GLY A N 1
ATOM 1537 C CA . GLY A 1 193 ? 5.514 -8.966 -10.625 1.00 88.31 193 GLY A CA 1
ATOM 1538 C C . GLY A 1 193 ? 4.908 -9.598 -11.880 1.00 88.31 193 GLY A C 1
ATOM 1539 O O . GLY A 1 193 ? 5.618 -10.143 -12.723 1.00 88.31 193 GLY A O 1
ATOM 1540 N N . ASN A 1 194 ? 3.576 -9.584 -11.958 1.00 92.62 194 ASN A N 1
ATOM 1541 C CA . ASN A 1 194 ? 2.821 -10.080 -13.119 1.00 92.62 194 ASN A CA 1
ATOM 1542 C C . ASN A 1 194 ? 2.130 -8.947 -13.898 1.00 92.62 194 ASN A C 1
ATOM 1544 O O . ASN A 1 194 ? 1.794 -9.116 -15.072 1.00 92.62 194 ASN A O 1
ATOM 1548 N N . TRP A 1 195 ? 1.931 -7.796 -13.251 1.00 96.06 195 TRP A N 1
ATOM 1549 C CA . TRP A 1 195 ? 1.060 -6.730 -13.730 1.00 96.06 195 TRP A CA 1
ATOM 1550 C C . TRP A 1 195 ? 1.690 -5.353 -13.546 1.00 96.06 195 TRP A C 1
ATOM 1552 O O . TRP A 1 195 ? 2.329 -5.082 -12.530 1.00 96.06 195 TRP A O 1
ATOM 1562 N N . SER A 1 196 ? 1.452 -4.473 -14.514 1.00 94.38 196 SER A N 1
ATOM 1563 C CA . SER A 1 196 ? 1.881 -3.077 -14.517 1.00 94.38 196 SER A CA 1
ATOM 1564 C C . SER A 1 196 ? 0.677 -2.134 -14.540 1.00 94.38 196 SER A C 1
ATOM 1566 O O . SER A 1 196 ? -0.353 -2.451 -15.144 1.00 94.38 196 SER A O 1
ATOM 1568 N N . LEU A 1 197 ? 0.820 -0.971 -13.900 1.00 93.50 197 LEU A N 1
ATOM 1569 C CA . LEU A 1 197 ? -0.133 0.134 -13.999 1.00 93.50 197 LEU A CA 1
ATOM 1570 C C . LEU A 1 197 ? 0.262 1.031 -15.179 1.00 93.50 197 LEU A C 1
ATOM 1572 O O . LEU A 1 197 ? 1.252 1.763 -15.124 1.00 93.50 197 LEU A O 1
ATOM 1576 N N . GLU A 1 198 ? -0.505 0.967 -16.265 1.00 91.56 198 GLU A N 1
ATOM 1577 C CA . GLU A 1 198 ? -0.198 1.685 -17.501 1.00 91.56 198 GLU A CA 1
ATOM 1578 C C . GLU A 1 198 ? -0.178 3.204 -17.268 1.00 91.56 198 GLU A C 1
ATOM 1580 O O . GLU A 1 198 ? -1.108 3.774 -16.700 1.00 91.56 198 GLU A O 1
ATOM 1585 N N . ASN A 1 199 ? 0.866 3.874 -17.762 1.00 87.19 199 ASN A N 1
ATOM 1586 C CA . ASN A 1 199 ? 1.095 5.320 -17.630 1.00 87.19 199 ASN A CA 1
ATOM 1587 C C . ASN A 1 199 ? 1.291 5.844 -16.198 1.00 87.19 199 ASN A C 1
ATOM 1589 O O . ASN A 1 199 ? 1.385 7.058 -15.996 1.00 87.19 199 ASN A O 1
ATOM 1593 N N . TYR A 1 200 ? 1.410 4.962 -15.212 1.00 88.75 200 TYR A N 1
ATOM 1594 C CA . TYR A 1 200 ? 1.704 5.362 -13.849 1.00 88.75 200 TYR A CA 1
ATOM 1595 C C . TYR A 1 200 ? 3.142 5.903 -13.741 1.00 88.75 200 TYR A C 1
ATOM 1597 O O . TYR A 1 200 ? 4.087 5.291 -14.237 1.00 88.75 200 TYR A O 1
ATOM 1605 N N . ALA A 1 201 ? 3.305 7.078 -13.121 1.00 81.75 201 ALA A N 1
ATOM 1606 C CA . ALA A 1 201 ? 4.581 7.794 -12.962 1.00 81.75 201 ALA A CA 1
ATOM 1607 C C . ALA A 1 201 ? 5.327 8.190 -14.263 1.00 81.75 201 ALA A C 1
ATOM 1609 O O . ALA A 1 201 ? 6.492 8.598 -14.214 1.00 81.75 201 ALA A O 1
ATOM 1610 N N . VAL A 1 202 ? 4.676 8.125 -15.433 1.00 72.25 202 VAL A N 1
ATOM 1611 C CA . VAL A 1 202 ? 5.300 8.493 -16.716 1.00 72.25 202 VAL A CA 1
ATOM 1612 C C . VAL A 1 202 ? 5.630 9.991 -16.761 1.00 72.25 202 VAL A C 1
ATOM 1614 O O . VAL A 1 202 ? 4.784 10.840 -16.493 1.00 72.25 202 VAL A O 1
ATOM 1617 N N . GLY A 1 203 ? 6.866 10.331 -17.147 1.00 65.31 203 GLY A N 1
ATOM 1618 C CA . GLY A 1 203 ? 7.324 11.723 -17.293 1.00 65.31 203 GLY A CA 1
ATOM 1619 C C . GLY A 1 203 ? 7.999 12.338 -16.057 1.00 65.31 203 GLY A C 1
ATOM 1620 O O . GLY A 1 203 ? 8.368 13.509 -16.101 1.00 65.31 203 GLY A O 1
ATOM 1621 N N . ASP A 1 204 ? 8.182 11.549 -14.995 1.00 67.50 204 ASP A N 1
ATOM 1622 C CA . ASP A 1 204 ? 9.140 11.721 -13.890 1.00 67.50 204 ASP A CA 1
ATOM 1623 C C . ASP A 1 204 ? 9.319 13.122 -13.248 1.00 67.50 204 ASP A C 1
ATOM 1625 O O . ASP A 1 204 ? 10.384 13.736 -13.348 1.00 67.50 204 ASP A O 1
ATOM 1629 N N . PRO A 1 205 ? 8.334 13.630 -12.489 1.00 60.75 205 PRO A N 1
ATOM 1630 C CA . PRO A 1 205 ? 8.596 14.708 -11.536 1.00 60.75 205 PRO A CA 1
ATOM 1631 C C . PRO A 1 205 ? 8.833 14.232 -10.087 1.00 60.75 205 PRO A C 1
ATOM 1633 O O . PRO A 1 205 ? 9.041 15.080 -9.221 1.00 60.75 205 PRO A O 1
ATOM 1636 N N . GLY A 1 206 ? 8.786 12.925 -9.782 1.00 76.94 206 GLY A N 1
ATOM 1637 C CA . GLY A 1 206 ? 8.678 12.446 -8.390 1.00 76.94 206 GLY A CA 1
ATOM 1638 C C . GLY A 1 206 ? 9.488 11.211 -7.991 1.00 76.94 206 GLY A C 1
ATOM 1639 O O . GLY A 1 206 ? 9.495 10.881 -6.807 1.00 76.94 206 GLY A O 1
ATOM 1640 N N . ILE A 1 207 ? 10.194 10.541 -8.911 1.00 85.94 207 ILE A N 1
ATOM 1641 C CA . ILE A 1 207 ? 10.828 9.240 -8.619 1.00 85.94 207 ILE A CA 1
ATOM 1642 C C . ILE A 1 207 ? 11.900 9.334 -7.539 1.00 85.94 207 ILE A C 1
ATOM 1644 O O . ILE A 1 207 ? 12.067 8.404 -6.753 1.00 85.94 207 ILE A O 1
ATOM 1648 N N . ALA A 1 208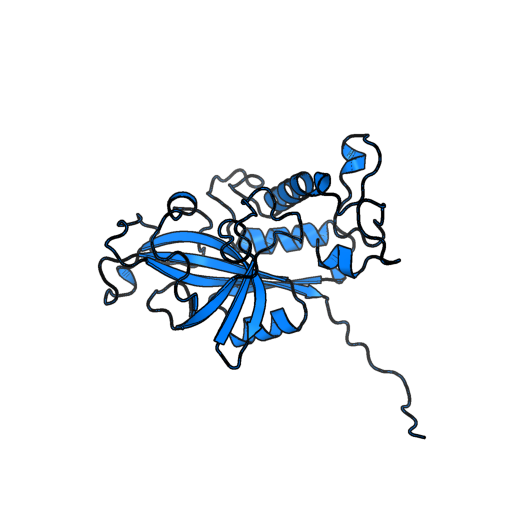 ? 12.567 10.485 -7.436 1.00 87.06 208 ALA A N 1
ATOM 1649 C CA . ALA A 1 208 ? 13.567 10.750 -6.407 1.00 87.06 208 ALA A CA 1
ATOM 1650 C C . ALA A 1 208 ? 13.061 10.493 -4.973 1.00 87.06 208 ALA A C 1
ATOM 1652 O O . ALA A 1 208 ? 13.853 10.082 -4.130 1.00 87.06 208 ALA A O 1
ATOM 1653 N N . ASN A 1 209 ? 11.762 10.681 -4.701 1.00 86.88 209 ASN A N 1
ATOM 1654 C CA . ASN A 1 209 ? 11.177 10.428 -3.379 1.00 86.88 209 ASN A CA 1
ATOM 1655 C C . ASN A 1 209 ? 11.064 8.934 -3.046 1.00 86.88 209 ASN A C 1
ATOM 1657 O O . ASN A 1 209 ? 11.009 8.574 -1.875 1.00 86.88 209 ASN A O 1
ATOM 1661 N N . PHE A 1 210 ? 11.046 8.072 -4.062 1.00 91.62 210 PHE A N 1
ATOM 1662 C CA . PHE A 1 210 ? 10.850 6.631 -3.912 1.00 91.62 210 PHE A CA 1
ATOM 1663 C C . PHE A 1 210 ? 12.148 5.838 -4.030 1.00 91.62 210 PHE A C 1
ATOM 1665 O O . PHE A 1 210 ? 12.177 4.654 -3.702 1.00 91.62 210 PHE A O 1
ATOM 1672 N N . MET A 1 211 ? 13.233 6.470 -4.489 1.00 91.75 211 MET A N 1
ATOM 1673 C CA . MET A 1 211 ? 14.523 5.809 -4.681 1.00 91.75 211 MET A CA 1
ATOM 1674 C C . MET A 1 211 ? 15.009 5.144 -3.387 1.00 91.75 211 MET A C 1
ATOM 1676 O O . MET A 1 211 ? 15.209 5.799 -2.366 1.00 91.75 211 MET A O 1
ATOM 1680 N N . GLY A 1 212 ? 15.227 3.831 -3.452 1.00 92.25 212 GLY A N 1
ATOM 1681 C CA . GLY A 1 212 ? 15.688 3.015 -2.332 1.00 92.25 212 GLY A CA 1
ATOM 1682 C C . GLY A 1 212 ? 14.672 2.811 -1.205 1.00 92.25 212 GLY A C 1
ATOM 1683 O O . GLY A 1 212 ? 15.063 2.254 -0.186 1.00 92.25 212 GLY A O 1
ATOM 1684 N N . GLN A 1 213 ? 13.420 3.251 -1.363 1.00 94.25 213 GLN A N 1
ATOM 1685 C CA . GLN A 1 213 ? 12.339 3.036 -0.396 1.00 94.25 213 GLN A CA 1
ATOM 1686 C C . GLN A 1 213 ? 11.677 1.668 -0.601 1.00 94.25 213 GLN A C 1
ATOM 1688 O O . GLN A 1 213 ? 11.670 1.152 -1.724 1.00 94.25 213 GLN A O 1
ATOM 1693 N N . ASN A 1 214 ? 11.078 1.123 0.465 1.00 95.06 214 ASN A N 1
ATOM 1694 C CA . ASN A 1 214 ? 10.145 -0.013 0.436 1.00 95.06 214 ASN A CA 1
ATOM 1695 C C . ASN A 1 214 ? 10.710 -1.201 -0.359 1.00 95.06 214 ASN A C 1
ATOM 1697 O O . ASN A 1 214 ? 10.286 -1.478 -1.485 1.00 95.06 214 ASN A O 1
ATOM 1701 N N . ALA A 1 215 ? 11.757 -1.836 0.169 1.00 91.31 215 ALA A N 1
ATOM 1702 C CA . ALA A 1 215 ? 12.439 -2.935 -0.507 1.00 91.31 215 ALA A CA 1
ATOM 1703 C C . ALA A 1 215 ? 11.486 -4.106 -0.819 1.00 91.31 215 ALA A C 1
ATOM 1705 O O . ALA A 1 215 ? 10.524 -4.354 -0.101 1.00 91.31 215 ALA A O 1
ATOM 1706 N N . ASN A 1 216 ? 11.776 -4.834 -1.902 1.00 90.62 216 ASN A N 1
ATOM 1707 C CA . ASN A 1 216 ? 11.135 -6.115 -2.185 1.00 90.62 216 ASN A CA 1
ATOM 1708 C C . ASN A 1 216 ? 12.012 -7.236 -1.593 1.00 90.62 216 ASN A C 1
ATOM 1710 O O . ASN A 1 216 ? 13.095 -7.483 -2.139 1.00 90.62 216 ASN A O 1
ATOM 1714 N N . PRO A 1 217 ? 11.570 -7.930 -0.529 1.00 86.81 217 PRO A N 1
ATOM 1715 C CA . PRO A 1 217 ? 12.394 -8.911 0.182 1.00 86.81 217 PRO A CA 1
ATOM 1716 C C . PRO A 1 217 ? 12.706 -10.163 -0.648 1.00 86.81 217 PRO A C 1
ATOM 1718 O O . PRO A 1 217 ? 13.720 -10.821 -0.409 1.00 86.81 217 PRO A O 1
ATOM 1721 N N . ASN A 1 218 ? 11.881 -10.474 -1.654 1.00 84.69 218 ASN A N 1
ATOM 1722 C CA . ASN A 1 218 ? 12.063 -11.633 -2.534 1.00 84.69 218 ASN A CA 1
ATOM 1723 C C . ASN A 1 218 ? 12.690 -11.264 -3.888 1.00 84.69 218 ASN A C 1
ATOM 1725 O O . ASN A 1 218 ? 12.932 -12.141 -4.724 1.00 84.69 218 ASN A O 1
ATOM 1729 N N . SER A 1 219 ? 13.024 -9.987 -4.112 1.00 80.38 219 SER A N 1
ATOM 1730 C CA . SER A 1 219 ? 13.777 -9.593 -5.299 1.00 80.38 219 SER A CA 1
ATOM 1731 C C . SER A 1 219 ? 15.209 -10.113 -5.199 1.00 80.38 219 SER A C 1
ATOM 1733 O O . SER A 1 219 ? 16.067 -9.542 -4.531 1.00 80.38 219 SER A O 1
ATOM 1735 N N . SER A 1 220 ? 15.492 -11.188 -5.935 1.00 74.88 220 SER A N 1
ATOM 1736 C CA . SER A 1 220 ? 16.868 -11.649 -6.180 1.00 74.88 220 SER A CA 1
ATOM 1737 C C . SER A 1 220 ? 17.672 -10.699 -7.078 1.00 74.88 220 SER A C 1
ATOM 1739 O O . SER A 1 220 ? 18.881 -10.873 -7.244 1.00 74.88 220 SER A O 1
ATOM 1741 N N . LEU A 1 221 ? 17.000 -9.703 -7.660 1.00 77.38 221 LEU A N 1
ATOM 1742 C CA . LEU A 1 221 ? 17.591 -8.725 -8.552 1.00 77.38 221 LEU A CA 1
ATOM 1743 C C . LEU A 1 221 ? 18.078 -7.499 -7.792 1.00 77.38 221 LEU A C 1
ATOM 1745 O O . LEU A 1 221 ? 17.494 -7.115 -6.773 1.00 77.38 221 LEU A O 1
ATOM 1749 N N . PRO A 1 222 ? 19.165 -6.888 -8.278 1.00 71.31 222 PRO A N 1
ATOM 1750 C CA . PRO A 1 222 ? 19.818 -5.835 -7.542 1.00 71.31 222 PRO A CA 1
ATOM 1751 C C . PRO A 1 222 ? 18.996 -4.541 -7.533 1.00 71.31 222 PRO A C 1
ATOM 1753 O O . PRO A 1 222 ? 18.429 -4.110 -8.540 1.00 71.31 222 PRO A O 1
ATOM 1756 N N . VAL A 1 223 ? 19.004 -3.880 -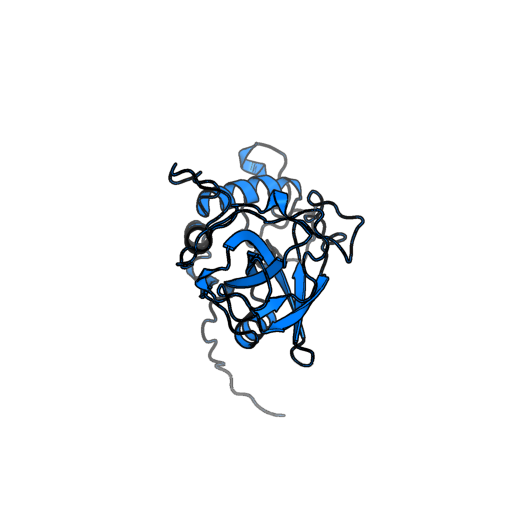6.376 1.00 84.62 223 VAL A N 1
ATOM 1757 C CA . VAL A 1 223 ? 18.602 -2.477 -6.263 1.00 84.62 223 VAL A CA 1
ATOM 1758 C C . VAL A 1 223 ? 19.652 -1.632 -6.975 1.00 84.62 223 VAL A C 1
ATOM 1760 O O . VAL A 1 223 ? 20.854 -1.816 -6.760 1.00 84.62 223 VAL A O 1
ATOM 1763 N N . GLY A 1 224 ? 19.211 -0.724 -7.837 1.00 84.38 224 GLY A N 1
ATOM 1764 C CA . GLY A 1 224 ? 20.107 0.062 -8.676 1.00 84.38 224 GLY A CA 1
ATOM 1765 C C . GLY A 1 224 ? 19.676 1.512 -8.835 1.00 84.38 224 GLY A C 1
ATOM 1766 O O . GLY A 1 224 ? 18.645 1.933 -8.310 1.00 84.38 224 GLY A O 1
ATOM 1767 N N . PRO A 1 225 ? 20.503 2.313 -9.522 1.00 86.25 225 PRO A N 1
ATOM 1768 C CA . PRO A 1 225 ? 20.223 3.722 -9.707 1.00 86.25 225 PRO A CA 1
ATOM 1769 C C . PRO A 1 225 ? 19.047 3.921 -10.660 1.00 86.25 225 PRO A C 1
ATOM 1771 O O . PRO A 1 225 ? 18.820 3.132 -11.576 1.00 86.25 225 PRO A O 1
ATOM 1774 N N . TYR A 1 226 ? 18.372 5.054 -10.511 1.00 87.81 226 TYR A N 1
ATOM 1775 C CA . TYR A 1 226 ? 17.569 5.586 -11.597 1.00 87.81 226 TYR A CA 1
ATOM 1776 C C . TYR A 1 226 ? 18.495 6.074 -12.720 1.00 87.81 226 TYR A C 1
ATOM 1778 O O . TYR A 1 226 ? 19.374 6.907 -12.482 1.00 87.81 226 TYR A O 1
ATOM 1786 N N . LEU A 1 227 ? 18.317 5.549 -13.935 1.00 86.62 227 LEU A N 1
ATOM 1787 C CA . LEU A 1 227 ? 19.182 5.861 -15.080 1.00 86.62 227 LEU A CA 1
ATOM 1788 C C . LEU A 1 227 ? 18.857 7.223 -15.722 1.00 86.62 227 LEU A C 1
ATOM 1790 O O . LEU A 1 227 ? 19.654 7.747 -16.503 1.00 86.62 227 LEU A O 1
ATOM 1794 N N . GLY A 1 228 ? 17.732 7.836 -15.347 1.00 84.94 228 GLY A N 1
ATOM 1795 C CA . GLY A 1 228 ? 17.284 9.136 -15.838 1.00 84.94 228 GLY A CA 1
ATOM 1796 C C . GLY A 1 228 ? 16.126 9.036 -16.838 1.00 84.94 228 G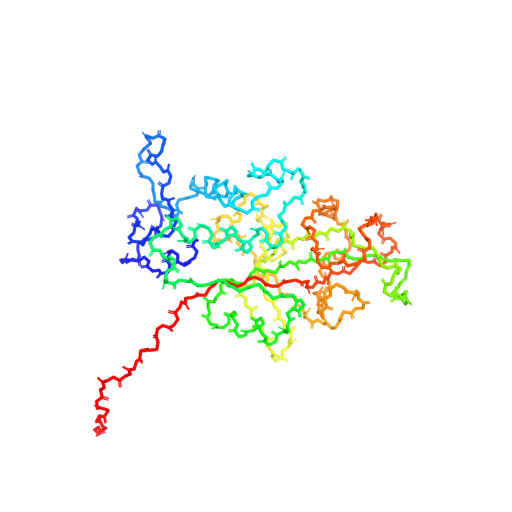LY A C 1
ATOM 1797 O O . GLY A 1 228 ? 15.825 7.956 -17.340 1.00 84.94 228 GLY A O 1
ATOM 1798 N N . PRO A 1 229 ? 15.514 10.175 -17.201 1.00 84.06 229 PRO A N 1
ATOM 1799 C CA . PRO A 1 229 ? 14.242 10.223 -17.938 1.00 84.06 229 PRO A CA 1
ATOM 1800 C C . PRO A 1 229 ? 14.330 9.781 -19.405 1.00 84.06 229 PRO A C 1
ATOM 1802 O O . PRO A 1 229 ? 13.325 9.765 -20.109 1.00 84.06 229 PRO A O 1
ATOM 1805 N N . MET A 1 230 ? 15.533 9.481 -19.901 1.00 84.75 230 MET A N 1
ATOM 1806 C CA . MET A 1 230 ? 15.742 8.949 -21.251 1.00 84.75 230 MET A CA 1
ATOM 1807 C C . MET A 1 230 ? 15.658 7.422 -21.311 1.00 84.75 230 MET A C 1
ATOM 1809 O O . MET A 1 230 ? 15.644 6.872 -22.410 1.00 84.75 230 MET A O 1
ATOM 1813 N N . PHE A 1 231 ? 15.644 6.756 -20.157 1.00 88.12 231 PHE A N 1
ATOM 1814 C CA . PHE A 1 231 ? 15.592 5.307 -20.050 1.00 88.12 231 PHE A CA 1
ATOM 1815 C C . PHE A 1 231 ? 14.187 4.854 -19.661 1.00 88.12 231 PHE A C 1
ATOM 1817 O O . PHE A 1 231 ? 13.463 5.616 -19.011 1.00 88.12 231 PHE A O 1
ATOM 1824 N N . PRO A 1 232 ? 13.796 3.625 -20.030 1.00 88.00 232 PRO A N 1
ATOM 1825 C CA . PRO A 1 232 ? 12.540 3.059 -19.583 1.00 88.00 232 PRO A CA 1
ATOM 1826 C C . PRO A 1 232 ? 12.390 3.098 -18.065 1.00 88.00 232 PRO A C 1
ATOM 1828 O O . PRO A 1 232 ? 13.309 2.751 -17.314 1.00 88.00 232 PRO A O 1
ATOM 1831 N N . LEU A 1 233 ? 11.199 3.499 -17.640 1.00 90.19 233 LEU A N 1
ATOM 1832 C CA . LEU A 1 233 ? 10.735 3.396 -16.272 1.00 90.19 233 LEU A CA 1
ATOM 1833 C C . LEU A 1 233 ? 9.387 2.692 -16.298 1.00 90.19 233 LEU A C 1
ATOM 1835 O O . LEU A 1 233 ? 8.433 3.198 -16.889 1.00 90.19 233 LEU A O 1
ATOM 1839 N N . HIS A 1 234 ? 9.327 1.545 -15.641 1.00 90.31 234 HIS A N 1
ATOM 1840 C CA . HIS A 1 234 ? 8.116 0.748 -15.520 1.00 90.31 234 HIS A CA 1
ATOM 1841 C C . HIS A 1 234 ? 7.716 0.647 -14.062 1.00 90.31 234 HIS A C 1
ATOM 1843 O O . HIS A 1 234 ? 8.573 0.596 -13.174 1.00 90.31 234 HIS A O 1
ATOM 1849 N N . VAL A 1 235 ? 6.407 0.625 -13.828 1.00 92.88 235 VAL A N 1
ATOM 1850 C CA . VAL A 1 235 ? 5.837 0.442 -12.497 1.00 92.88 235 VAL A CA 1
ATOM 1851 C C . VAL A 1 235 ? 5.053 -0.846 -12.457 1.00 92.88 235 VAL A C 1
ATOM 1853 O O . VAL A 1 235 ? 4.233 -1.119 -13.331 1.00 92.88 235 VAL A O 1
ATOM 1856 N N . GLU A 1 236 ? 5.317 -1.638 -11.434 1.00 93.19 236 GLU A N 1
ATOM 1857 C CA . GLU A 1 236 ? 4.865 -3.013 -11.345 1.00 93.19 236 GLU A CA 1
ATOM 1858 C C . GLU A 1 236 ? 4.265 -3.310 -9.978 1.00 93.19 236 GLU A C 1
ATOM 1860 O O . GLU A 1 236 ? 4.773 -2.840 -8.966 1.00 93.19 236 GLU A O 1
ATOM 1865 N N . ILE A 1 237 ? 3.205 -4.117 -9.946 1.00 96.25 237 ILE A N 1
ATOM 1866 C CA . ILE A 1 237 ? 2.597 -4.601 -8.706 1.00 96.25 237 ILE A CA 1
ATOM 1867 C C . ILE A 1 237 ? 3.412 -5.802 -8.211 1.00 96.25 237 ILE A C 1
ATOM 1869 O O . ILE A 1 237 ? 3.340 -6.894 -8.782 1.00 96.25 237 ILE A O 1
ATOM 1873 N N . GLU A 1 238 ? 4.193 -5.601 -7.152 1.00 95.94 238 GLU A N 1
ATOM 1874 C CA . GLU A 1 238 ? 5.068 -6.634 -6.585 1.00 95.94 238 GLU A CA 1
ATOM 1875 C C . GLU A 1 238 ? 4.374 -7.430 -5.478 1.00 95.94 238 GLU A C 1
ATOM 1877 O O . GLU A 1 238 ? 4.528 -8.649 -5.410 1.00 95.94 238 GLU A O 1
ATOM 1882 N N . TYR A 1 239 ? 3.587 -6.754 -4.637 1.00 97.31 239 TYR A N 1
ATOM 1883 C CA . TYR A 1 239 ? 2.798 -7.377 -3.575 1.00 97.31 239 TYR A CA 1
ATOM 1884 C C . TYR A 1 239 ? 1.429 -6.727 -3.450 1.00 97.31 239 TYR A C 1
ATOM 1886 O O . TYR A 1 239 ? 1.260 -5.544 -3.750 1.00 97.31 239 TYR A O 1
ATOM 1894 N N . ALA A 1 240 ? 0.482 -7.497 -2.928 1.00 96.75 240 ALA A N 1
ATOM 1895 C CA . ALA A 1 240 ? -0.734 -6.971 -2.334 1.00 96.75 240 ALA A CA 1
ATOM 1896 C C . ALA A 1 240 ? -0.847 -7.441 -0.882 1.00 96.75 240 ALA A C 1
ATOM 1898 O O . ALA A 1 240 ? -0.557 -8.598 -0.580 1.00 96.75 240 ALA A O 1
ATOM 1899 N N . VAL A 1 241 ? -1.275 -6.542 -0.006 1.00 96.06 241 VAL A N 1
ATOM 1900 C CA . VAL A 1 241 ? -1.598 -6.796 1.397 1.00 96.06 241 VAL A CA 1
ATOM 1901 C C . VAL A 1 241 ? -3.080 -6.498 1.563 1.00 96.06 241 VAL A C 1
ATOM 1903 O O . VAL A 1 241 ? -3.512 -5.382 1.283 1.00 96.06 241 VAL A O 1
ATOM 1906 N N . ALA A 1 242 ? -3.859 -7.487 1.980 1.00 93.75 242 ALA A N 1
ATOM 1907 C CA . ALA A 1 242 ? -5.286 -7.349 2.240 1.00 93.75 242 ALA A CA 1
ATOM 1908 C C . ALA A 1 242 ? -5.570 -7.569 3.726 1.00 93.75 242 ALA A C 1
ATOM 1910 O O . ALA A 1 242 ? -5.008 -8.478 4.342 1.00 93.75 242 ALA A O 1
ATOM 1911 N N . VAL A 1 243 ? -6.451 -6.744 4.293 1.00 91.44 243 VAL A N 1
ATOM 1912 C CA . VAL A 1 243 ? -7.028 -6.955 5.626 1.00 91.44 243 VAL A CA 1
ATOM 1913 C C . VAL A 1 243 ? -8.523 -7.176 5.484 1.00 91.44 243 VAL A C 1
ATOM 1915 O O . VAL A 1 243 ? -9.221 -6.379 4.856 1.00 91.44 243 VAL A O 1
ATOM 1918 N N . SER A 1 244 ? -9.011 -8.243 6.105 1.00 87.88 244 SER A N 1
ATOM 1919 C CA . SER A 1 244 ? -10.308 -8.830 5.786 1.00 87.88 244 SER A CA 1
ATOM 1920 C C . SER A 1 244 ? -11.015 -9.277 7.067 1.00 87.88 244 SER A C 1
ATOM 1922 O O . SER A 1 244 ? -10.369 -9.850 7.949 1.00 87.88 244 SER A O 1
ATOM 1924 N N . PRO A 1 245 ? -12.337 -9.068 7.213 1.00 87.94 245 PRO A N 1
ATOM 1925 C CA . PRO A 1 245 ? -13.085 -9.638 8.328 1.00 87.94 245 PRO A CA 1
ATOM 1926 C C . PRO A 1 245 ? -13.037 -11.168 8.303 1.00 87.94 245 PRO A C 1
ATOM 1928 O O . PRO A 1 245 ? -13.203 -11.792 7.253 1.00 87.94 245 PRO A O 1
ATOM 1931 N N . ILE A 1 246 ? -12.881 -11.794 9.467 1.00 86.00 246 ILE A N 1
ATOM 1932 C CA . ILE A 1 246 ? -13.034 -13.243 9.594 1.00 86.00 246 ILE A CA 1
ATOM 1933 C C . ILE A 1 246 ? -14.518 -13.569 9.425 1.00 86.00 246 ILE A C 1
ATOM 1935 O O . ILE A 1 246 ? -15.347 -13.288 10.293 1.00 86.00 246 ILE A O 1
ATOM 1939 N N . VAL A 1 247 ? -14.866 -14.190 8.299 1.00 71.56 247 VAL A N 1
ATOM 1940 C CA . VAL A 1 247 ? -16.206 -14.740 8.102 1.00 71.56 247 VAL A CA 1
ATOM 1941 C C . VAL A 1 247 ? -16.337 -15.970 8.994 1.00 71.56 247 VAL A C 1
ATOM 1943 O O . VAL A 1 247 ? -15.863 -17.057 8.668 1.00 71.56 247 VAL A O 1
ATOM 1946 N N . VAL A 1 248 ? -16.991 -15.812 10.141 1.00 57.84 248 VAL A N 1
ATOM 1947 C CA . VAL A 1 248 ? -17.541 -16.957 10.867 1.00 57.84 248 VAL A CA 1
ATOM 1948 C C . VAL A 1 248 ? -18.729 -17.430 10.043 1.00 57.84 248 VAL A C 1
ATOM 1950 O O . VAL A 1 248 ? -19.675 -16.663 9.879 1.00 57.84 248 VAL A O 1
ATOM 1953 N N . ASP A 1 249 ? -18.674 -18.648 9.494 1.00 46.75 249 ASP A N 1
ATOM 1954 C CA . ASP A 1 249 ? -19.776 -19.258 8.742 1.00 46.75 249 ASP A CA 1
ATOM 1955 C C . ASP A 1 249 ? -21.091 -19.132 9.530 1.00 46.75 249 ASP A C 1
ATOM 1957 O O . ASP A 1 249 ? -21.422 -19.947 10.399 1.00 46.75 249 ASP A O 1
ATOM 1961 N N . ALA A 1 250 ? -21.866 -18.089 9.232 1.00 48.12 250 ALA A N 1
ATOM 1962 C CA . ALA A 1 250 ? -23.189 -17.914 9.783 1.00 48.12 250 ALA A CA 1
ATOM 1963 C C . ALA A 1 250 ? -24.075 -18.952 9.099 1.00 48.12 250 ALA A C 1
ATOM 1965 O O . ALA A 1 250 ? -24.608 -18.750 8.009 1.00 48.12 250 ALA A O 1
ATOM 1966 N N . THR A 1 251 ? -24.212 -20.110 9.738 1.00 48.06 251 THR A N 1
ATOM 1967 C CA . THR A 1 251 ? -25.189 -21.103 9.308 1.00 48.06 251 THR A CA 1
ATOM 1968 C C . THR A 1 251 ? -26.568 -20.475 9.480 1.00 48.06 251 THR A C 1
ATOM 1970 O O . THR A 1 251 ? -26.986 -20.190 10.603 1.00 48.06 251 THR A O 1
ATOM 1973 N N . LEU A 1 252 ? -27.288 -20.250 8.380 1.00 46.00 252 LEU A N 1
ATOM 1974 C CA . LEU A 1 252 ? -28.685 -19.834 8.431 1.00 46.00 252 LEU A CA 1
ATOM 1975 C C . LEU A 1 252 ? -29.505 -20.954 9.094 1.00 46.00 252 LEU A C 1
ATOM 1977 O O . LEU A 1 252 ? -29.912 -21.916 8.446 1.00 46.00 252 LEU A O 1
ATOM 1981 N N . VAL A 1 253 ? -29.757 -20.842 10.397 1.00 50.16 253 VAL A N 1
ATOM 1982 C CA . VAL A 1 253 ? -30.701 -21.713 11.105 1.00 50.16 253 VAL A CA 1
ATOM 1983 C C . VAL A 1 253 ? -32.070 -21.042 11.061 1.00 50.16 253 VAL A C 1
ATOM 1985 O O . VAL A 1 253 ? -32.478 -20.343 11.984 1.00 50.16 253 VAL A O 1
ATOM 1988 N N . GLY A 1 254 ? -32.782 -21.228 9.953 1.00 52.78 254 GLY A N 1
ATOM 1989 C CA . GLY A 1 254 ? -34.136 -20.715 9.787 1.00 52.78 254 GLY A CA 1
ATOM 1990 C C . GLY A 1 254 ? -34.861 -21.408 8.643 1.00 52.78 254 GLY A C 1
ATOM 1991 O O . GLY A 1 254 ? -34.349 -21.488 7.530 1.00 52.78 254 GLY A O 1
ATOM 1992 N N . ASN A 1 255 ? -36.065 -21.917 8.913 1.00 56.12 255 ASN A N 1
ATOM 1993 C CA . ASN A 1 255 ? -36.934 -22.452 7.871 1.00 56.12 255 ASN A CA 1
ATOM 1994 C C . ASN A 1 255 ? -37.442 -21.290 7.012 1.00 56.12 255 ASN A C 1
ATOM 1996 O O . ASN A 1 255 ? -38.276 -20.505 7.464 1.00 56.12 255 ASN A O 1
ATOM 2000 N N . VAL A 1 256 ? -36.964 -21.197 5.772 1.00 54.47 256 VAL A N 1
ATOM 2001 C CA . VAL A 1 256 ? -37.574 -20.334 4.758 1.00 54.47 256 VAL A CA 1
ATOM 2002 C C . VAL A 1 256 ? -38.948 -20.920 4.436 1.00 54.47 256 VAL A C 1
ATOM 2004 O O . VAL A 1 256 ? -39.054 -22.004 3.864 1.00 54.47 256 VAL A O 1
ATOM 2007 N N . THR A 1 257 ? -40.005 -20.227 4.850 1.00 52.50 257 THR A N 1
ATOM 2008 C CA . THR A 1 257 ? -41.365 -20.506 4.383 1.00 52.50 257 THR A CA 1
ATOM 2009 C C . THR A 1 257 ? -41.676 -19.507 3.282 1.00 52.50 257 THR A C 1
ATOM 2011 O O . THR A 1 257 ? -41.545 -18.303 3.476 1.00 52.50 257 THR A O 1
ATOM 2014 N N . PHE A 1 258 ? -41.998 -20.024 2.101 1.00 49.50 258 PHE A N 1
ATOM 2015 C CA . PHE A 1 258 ? -42.516 -19.216 1.006 1.00 49.50 258 PHE A CA 1
ATOM 2016 C C . PHE A 1 258 ? -44.028 -19.079 1.216 1.00 49.50 258 PHE A C 1
ATOM 2018 O O . PHE A 1 258 ? -44.710 -20.102 1.326 1.00 49.50 258 PHE A O 1
ATOM 2025 N N . GLU A 1 259 ? -44.519 -17.842 1.315 1.00 55.94 259 GLU A N 1
ATOM 2026 C CA . GLU A 1 259 ? -45.945 -17.511 1.152 1.00 55.94 259 GLU A CA 1
ATOM 2027 C C . GLU A 1 259 ? -46.297 -17.339 -0.331 1.00 55.94 259 GLU A C 1
ATOM 2029 O O . GLU A 1 259 ? -45.459 -16.784 -1.082 1.00 55.94 259 GLU A O 1
#

Foldseek 3Di:
DVVQLVPFPPNDDPQPATRPRCLQPQCCVVVVHDGGHSLPPVVVVVRVVLLCCQQCALPNPVVPGAHGGAVVSNQRSVLVSCVVDPCNQFKHKDKDFQDDLVRVQVLLVLVWWKKFKKWKKWAQALPDDQQRIATFFIAIWTFNDADPVQQKTFIFGLCDQPPQVVDHSSCCSDPSRGGRDMFHWDADSYDQHGTFGPPPCQPDPDSVVGGRHHDHPPPPHHHDHDPDNVTDITMHGGMMMIMHTDDPPPDPPDDDDDD

Secondary structure (DSSP, 8-state):
-HHHHHH-STTPPTTS---SS-SS--GGGGGTPPPPPTTSGGGHHHHHHHHHHHTTGGGTTT----SS--HHHHHHHHHHHHHHSTTTTTEEEEEEES--HHHHHHHHHTT-EEEEEEEEEE-SSTT--GGG-EEEEEEEEEEEEEETTTTEEEEE-SS--SSSTT--GGGTTSGGG---EEEEEEE-SSSS-SEEETTTTTT-SSGGGTBT-S--TT--SPB-----TTS-EEEEEEEEEEEEE--------S-----

Organism: NCBI:txid412755

pLDDT: mean 84.94, std 12.93, range [46.0, 97.75]

Radius of gyration: 20.15 Å; chains: 1; bounding box: 66×43×53 Å

Sequence (259 aa):
WWFDSREETGGIPPPAINDSYGLVTNNSLIWGLCPWDDHDPLNVIPLVDDLAWYMDTDGQRTMVPHNGTDVMDMQQGIRDYLNATPYNDSYYEVTVEKPDFLWIEDEVKRCEDVILLLGFWTAEDDYMPPEAWWRVGGHYVTCAGVNSDTWQLAISDPMWDISAPAGGSGVHNNTTYVSHDIYNVTGTFTPGGNWSLENYAVGDPGIANFMGQNANPNSSLPVGPYLGPMFPLHVEIEYAVAVSPIVVDATLVGNVTFE

=== Feature glossary ===
Legend for the data blocks above and below:

— What the protein is —

The amino-acid sequence is the protein's primary structure: the linear order of residues from the N-terminus to the C-terminus, written in one-letter code. Everything else here — the 3D coordinates, the secondary structure, the domain annotations — is ultimately a consequence of this string.

Database cross-references. InterPro integrates a dozen domain/family signature databases into unified entries with residue-range hits. GO terms attach function/process/location labels with evidence codes. CATH codes position the fold in a four-level structural taxonomy. Organism is the NCBI-taxonomy species name.

— Where its atoms are —

The mmCIF block holds the 3D Cartesian coordinates of each backbone atom (N, Cα, C, O) in ångströms. mmCIF is the PDB's canonical archive format — a tagged-loop text representation of the atomic model.

The six renders are orthographic views along the three Cartesian axes in both directions. Representation (cartoon, sticks, or surface) and color scheme (sequence-rainbow or by-chain) vary across proteins so the training set covers all the common visualization conventions.

— Local backbone conformation —

Secondary structure is the local, repeating backbone conformation. DSSP classifies it into eight states by reading the hydrogen-bond network: three helix types (H, G, I), two β types (E, B), two non-regular types (T, S), and unstructured coil (-).

SS3 is a coarse helix/strand/coil call (letters a/b/c) made by the P-SEA algorithm from inter-Cα distances and dihedrals. It is less detailed than DSSP but needs only Cα positions.

Backbone dihedral angles. Every residue except chain termini has a φ (preceding-C → N → Cα → C) and a ψ (N → Cα → C → next-N). They are reported in degrees following the IUPAC sign convention. Secondary structure is essentially a statement about which (φ, ψ) basin each residue occupies.

— Global shape and packing —

The geometric summary reports three shape descriptors. Rg (radius of gyration) measures how spread out the Cα atoms are about their centre of mass; compact globular proteins have small Rg, elongated or unfolded ones large. Cα contacts (<8 Å, |i−j|>4) count long-range residue pairs in spatial proximity — high for tightly packed folds, near zero for rods or random coil. The bounding-box extents give the protein's footprint along x, y, z in Å.

Solvent accessibility: the surface area of each residue that a 1.4 Å water probe can touch, in Å². When only backbone atoms are present the absolute values are lower than full-atom SASA (side chains contribute most of the area) and are flagged as backbone-only.

Plot images: a contact map (which residues are close in 3D, as an N×N binary image), a Ramachandran scatter (backbone torsion angles, revealing secondary-structure composition at a glance), and — for AlphaFold structures — a PAE heatmap (pairwise prediction confidence).

— Structural neighborhood —

Foldseek's 3Di representation compresses backbone geometry into a per-residue letter drawn from a learned twenty-state alphabet. It captures the tertiary interaction pattern around each residue — which residues are packed against it in space, regardless of where they are in sequence.

Structural nearest neighbors (via Foldseek easy-search vs the PDB). Reported per hit: target PDB id, E-value, and alignment TM-score. A TM-score above ~0.5 is the conventional threshold for 'same fold'.

— Confidence and disorder —

pLDDT (predicted Local Distance Difference Test) is AlphaFold's per-residue confidence score, ranging from 0 to 100. Values above 90 indicate high confidence (typically well-packed cores); 70–90 is confident; 50–70 low confidence; below 50 usually means the region is disordered or the prediction is unreliable there. AlphaFold stores pLDDT in the mmCIF B-factor column.

For experimental (PDB) structures, the B-factor (temperature factor) quantifies the positional spread of each atom in the crystal — a combination of thermal vibration and static disorder — in units of Å². High B-factors mark flexible loops or poorly resolved regions; low B-factors mark the rigid, well-ordered core.

Predicted Aligned Error (PAE) is an AlphaFold confidence matrix: entry (i, j) is the expected error in the position of residue j, in ångströms, when the prediction is superimposed on the true structure at residue i. Low PAE within a block of residues means that block is internally rigid and well-predicted; high PAE between two blocks means their relative placement is uncertain even if each block individually is confident.